Protein AF-A0A4Q6CJD9-F1 (afdb_monomer_lite)

Sequence (226 aa):
DPEFRFEIQIRTILQHAWAEIEHDLGYKAGDLASQKIRRRFSRLAGLLEIADQEFVSIREDLDSYVKSVRENAAAVELDAVSVVTILERDEVMAADRWIADLLKVQLSAEPFYPYYLVRMLHAAGLRGVRETLSSLEARTQQIHDSAKCYFEIIDELWGIRFEETTQLPRGYSLVLLSHVLILASEPLALNKVRRLAEMYRTIDQAHGSITPIDIANKFVDKMTIA

Radius of gyration: 26.19 Å; chains: 1; bounding box: 58×44×82 Å

Structure (mmCIF, N/CA/C/O backbone):
data_AF-A0A4Q6CJD9-F1
#
_entry.id   AF-A0A4Q6CJD9-F1
#
loop_
_atom_site.group_PDB
_atom_site.id
_atom_site.type_symbol
_atom_site.label_atom_id
_atom_site.label_alt_id
_atom_site.label_comp_id
_atom_site.label_asym_id
_atom_site.label_entity_id
_atom_site.label_seq_id
_atom_site.pdbx_PDB_ins_code
_atom_site.Cartn_x
_atom_site.Cartn_y
_atom_site.Cartn_z
_atom_site.occupancy
_atom_site.B_iso_or_equiv
_atom_site.auth_seq_id
_atom_site.auth_comp_id
_atom_site.auth_asym_id
_atom_site.auth_atom_id
_atom_site.pdbx_PDB_model_num
ATOM 1 N N . ASP A 1 1 ? -0.788 -21.580 -55.231 1.00 54.62 1 ASP A N 1
ATOM 2 C CA . ASP A 1 1 ? -0.720 -20.333 -54.455 1.00 54.62 1 ASP A CA 1
ATOM 3 C C . ASP A 1 1 ? 0.687 -19.782 -54.462 1.00 54.62 1 ASP A C 1
ATOM 5 O O . ASP A 1 1 ? 1.603 -20.580 -54.284 1.00 54.62 1 ASP A O 1
ATOM 9 N N . PRO A 1 2 ? 0.898 -18.475 -54.687 1.00 67.25 2 PRO A N 1
ATOM 10 C CA . PRO A 1 2 ? 2.180 -17.873 -54.365 1.00 67.25 2 PRO A CA 1
ATOM 11 C C . PRO A 1 2 ? 2.343 -17.892 -52.839 1.00 67.25 2 PRO A C 1
ATOM 13 O O . PRO A 1 2 ? 1.476 -17.417 -52.109 1.00 67.25 2 PRO A O 1
ATOM 16 N N . GLU A 1 3 ? 3.437 -18.478 -52.352 1.00 73.62 3 GLU A N 1
ATOM 17 C CA . GLU A 1 3 ? 3.803 -18.439 -50.936 1.00 73.62 3 GLU A CA 1
ATOM 18 C C . GLU A 1 3 ? 4.025 -16.983 -50.509 1.00 73.62 3 GLU A C 1
ATOM 20 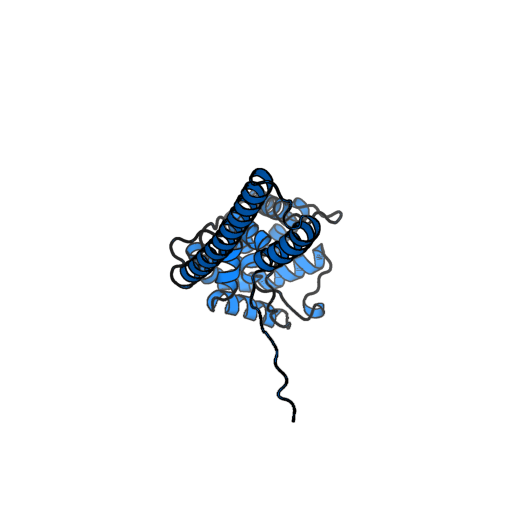O O . GLU A 1 3 ? 5.004 -16.343 -50.904 1.00 73.62 3 GLU A O 1
ATOM 25 N N . PHE A 1 4 ? 3.113 -16.444 -49.701 1.00 80.62 4 PHE A N 1
ATOM 26 C CA . PHE A 1 4 ? 3.304 -15.143 -49.075 1.00 80.62 4 PHE A CA 1
ATOM 27 C C . PHE A 1 4 ? 4.410 -15.248 -48.023 1.00 80.62 4 PHE A C 1
ATOM 29 O O . PHE A 1 4 ? 4.295 -15.999 -47.055 1.00 80.62 4 PHE A O 1
ATOM 36 N N . ARG A 1 5 ? 5.490 -14.484 -48.213 1.00 86.62 5 ARG A N 1
ATOM 37 C CA . ARG A 1 5 ? 6.581 -14.352 -47.241 1.00 86.62 5 ARG A CA 1
ATOM 38 C C . ARG A 1 5 ? 6.380 -13.086 -46.421 1.00 86.62 5 ARG A C 1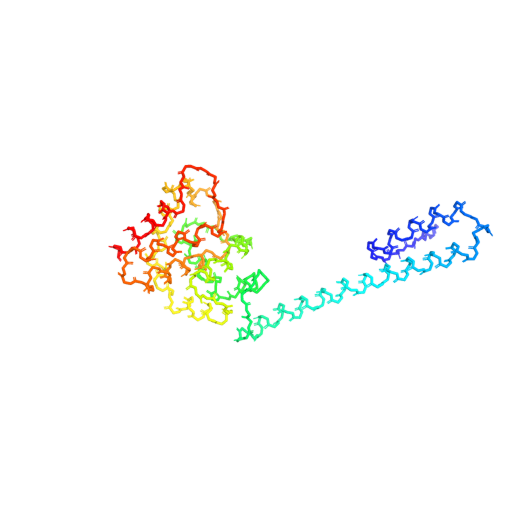
ATOM 40 O O . ARG A 1 5 ? 6.089 -12.034 -46.983 1.00 86.62 5 ARG A O 1
ATOM 47 N N . PHE A 1 6 ? 6.573 -13.191 -45.114 1.00 89.44 6 PHE A N 1
ATOM 48 C CA . PHE A 1 6 ? 6.550 -12.063 -44.186 1.00 89.44 6 PHE A CA 1
ATOM 49 C C . PHE A 1 6 ? 7.709 -12.174 -43.186 1.00 89.44 6 PHE A C 1
ATOM 51 O O . PHE A 1 6 ? 8.230 -13.265 -42.954 1.00 89.44 6 PHE A O 1
ATOM 58 N N . GLU A 1 7 ? 8.110 -11.041 -42.608 1.00 92.88 7 GLU A N 1
ATOM 59 C CA . GLU A 1 7 ? 9.126 -10.940 -41.554 1.00 92.88 7 GLU A CA 1
ATOM 60 C C . GLU A 1 7 ? 8.460 -10.473 -40.252 1.00 92.88 7 GLU A C 1
ATOM 62 O O . GLU A 1 7 ? 7.664 -9.535 -40.266 1.00 92.88 7 GLU A O 1
ATOM 67 N N . ILE A 1 8 ? 8.783 -11.122 -39.129 1.00 92.06 8 ILE A N 1
ATOM 68 C CA . ILE A 1 8 ? 8.385 -10.678 -37.787 1.00 92.06 8 ILE A CA 1
ATOM 69 C C . ILE A 1 8 ? 9.644 -10.230 -37.057 1.00 92.06 8 ILE A C 1
ATOM 71 O O . ILE A 1 8 ? 10.580 -11.009 -36.890 1.00 92.06 8 ILE A O 1
ATOM 75 N N . GLN A 1 9 ? 9.644 -8.986 -36.588 1.00 92.88 9 GLN A N 1
ATOM 76 C CA . GLN A 1 9 ? 10.718 -8.433 -35.772 1.00 92.88 9 GLN A CA 1
ATOM 77 C C . GLN A 1 9 ? 10.205 -8.181 -34.353 1.00 92.88 9 GLN A C 1
ATOM 79 O O . GLN A 1 9 ? 9.162 -7.557 -34.168 1.00 92.88 9 GLN A O 1
ATOM 84 N N . ILE A 1 10 ? 10.950 -8.651 -33.351 1.00 91.94 10 ILE A N 1
ATOM 85 C CA . ILE A 1 10 ? 10.690 -8.389 -31.930 1.00 91.94 10 ILE A CA 1
ATOM 86 C C . ILE A 1 10 ? 11.795 -7.455 -31.447 1.00 91.94 10 ILE A C 1
ATOM 88 O O . ILE A 1 10 ? 12.974 -7.788 -31.564 1.00 91.94 10 ILE A O 1
ATOM 92 N N . ARG A 1 11 ? 11.417 -6.271 -30.964 1.00 89.12 11 ARG A N 1
ATOM 93 C CA . ARG A 1 11 ? 12.339 -5.210 -30.541 1.00 89.12 11 ARG A CA 1
ATOM 94 C C . ARG A 1 11 ? 11.815 -4.534 -29.281 1.00 89.12 11 ARG A C 1
ATOM 96 O O . ARG A 1 11 ? 10.601 -4.444 -29.091 1.00 89.12 11 ARG A O 1
ATOM 103 N N . THR A 1 12 ? 12.718 -4.029 -28.447 1.00 92.19 12 THR A N 1
ATOM 104 C CA . THR A 1 12 ? 12.351 -3.087 -27.382 1.00 92.19 12 THR A CA 1
ATOM 105 C C . THR A 1 12 ? 11.883 -1.759 -27.989 1.00 92.19 12 THR A C 1
ATOM 107 O O . THR A 1 12 ? 12.130 -1.461 -29.163 1.00 92.19 12 THR A O 1
ATOM 110 N N . ILE A 1 13 ? 11.229 -0.922 -27.179 1.00 92.00 13 ILE A N 1
ATOM 111 C CA . ILE A 1 13 ? 10.841 0.433 -27.602 1.00 92.00 13 ILE A CA 1
ATOM 112 C C . ILE A 1 13 ? 12.085 1.256 -27.970 1.00 92.00 13 ILE A C 1
ATOM 114 O O . ILE A 1 13 ? 12.052 1.985 -28.960 1.00 92.00 13 ILE A O 1
ATOM 118 N N . LEU A 1 14 ? 13.195 1.116 -27.230 1.00 92.31 14 LEU A N 1
ATOM 119 C CA . LEU A 1 14 ? 14.428 1.854 -27.523 1.00 92.31 14 LEU A CA 1
ATOM 120 C C . LEU A 1 14 ? 15.117 1.348 -28.792 1.00 92.31 14 LEU A C 1
ATOM 122 O O . LEU A 1 14 ? 15.576 2.166 -29.585 1.00 92.31 14 LEU A O 1
ATOM 126 N N . GLN A 1 15 ? 15.136 0.036 -29.038 1.00 90.25 15 GLN A N 1
ATOM 127 C CA . GLN A 1 15 ? 15.640 -0.535 -30.291 1.00 90.25 15 GLN A CA 1
ATOM 128 C C . GLN A 1 15 ? 14.805 -0.090 -31.493 1.00 90.25 15 GLN A C 1
ATOM 130 O O . GLN A 1 15 ? 15.356 0.194 -32.556 1.00 90.25 15 GLN A O 1
ATOM 135 N N . HIS A 1 16 ? 13.480 -0.013 -31.340 1.00 91.50 16 HIS A N 1
ATOM 136 C CA . HIS A 1 16 ? 12.602 0.497 -32.388 1.00 91.50 16 HIS A CA 1
ATOM 137 C C . HIS A 1 16 ? 12.869 1.980 -32.665 1.00 91.50 16 HIS A C 1
ATOM 139 O O . HIS A 1 16 ? 13.137 2.334 -33.812 1.00 91.50 16 HIS A O 1
ATOM 145 N N . ALA A 1 17 ? 12.903 2.812 -31.620 1.00 89.75 17 ALA A N 1
ATOM 146 C CA . ALA A 1 17 ? 13.216 4.233 -31.740 1.00 89.75 17 ALA A CA 1
ATOM 147 C C . ALA A 1 17 ? 14.609 4.463 -32.349 1.00 89.75 17 ALA A C 1
ATOM 149 O O . ALA A 1 17 ? 14.776 5.319 -33.215 1.00 89.75 17 ALA A O 1
ATOM 150 N N . TRP A 1 18 ? 15.613 3.676 -31.946 1.00 89.88 18 TRP A N 1
ATOM 151 C CA . TRP A 1 18 ? 16.945 3.730 -32.542 1.00 89.88 18 TRP A CA 1
ATOM 152 C C . TRP A 1 18 ? 16.916 3.385 -34.027 1.00 89.88 18 TRP A C 1
ATOM 154 O O . TRP A 1 18 ? 17.490 4.124 -34.820 1.00 89.88 18 TRP A O 1
ATOM 164 N N . ALA A 1 19 ? 16.242 2.298 -34.411 1.00 87.75 19 ALA A N 1
ATOM 165 C CA . ALA A 1 19 ? 16.165 1.873 -35.803 1.00 87.75 19 ALA A CA 1
ATOM 166 C C . ALA A 1 19 ? 15.488 2.926 -36.691 1.00 87.75 19 ALA A C 1
ATOM 168 O O . ALA A 1 19 ? 15.936 3.140 -37.814 1.00 87.75 19 ALA A O 1
ATOM 169 N N . GLU A 1 20 ? 14.458 3.616 -36.194 1.00 87.56 20 GLU A N 1
ATOM 170 C CA . GLU A 1 20 ? 13.832 4.736 -36.907 1.00 87.56 20 GLU A CA 1
ATOM 171 C C . GLU A 1 20 ? 14.784 5.932 -37.043 1.00 87.56 20 GLU A C 1
ATOM 173 O O . GLU A 1 20 ? 14.966 6.457 -38.140 1.00 87.56 20 GLU A O 1
ATOM 178 N N . ILE A 1 21 ? 15.460 6.327 -35.958 1.00 84.75 21 ILE A N 1
ATOM 179 C CA . ILE A 1 21 ? 16.422 7.443 -35.958 1.00 84.75 21 ILE A CA 1
ATOM 180 C C . ILE A 1 21 ? 17.616 7.149 -36.875 1.00 84.75 21 ILE A C 1
ATOM 182 O O . ILE A 1 21 ? 18.049 8.015 -37.641 1.00 84.75 21 ILE A O 1
ATOM 186 N N . GLU A 1 22 ? 18.175 5.942 -36.786 1.00 82.44 22 GLU A N 1
ATOM 187 C CA . GLU A 1 22 ? 19.278 5.485 -37.626 1.00 82.44 22 GLU A CA 1
ATOM 188 C C . GLU A 1 22 ? 18.849 5.420 -39.085 1.00 82.44 22 GLU A C 1
ATOM 190 O O . GLU A 1 22 ? 19.593 5.885 -39.945 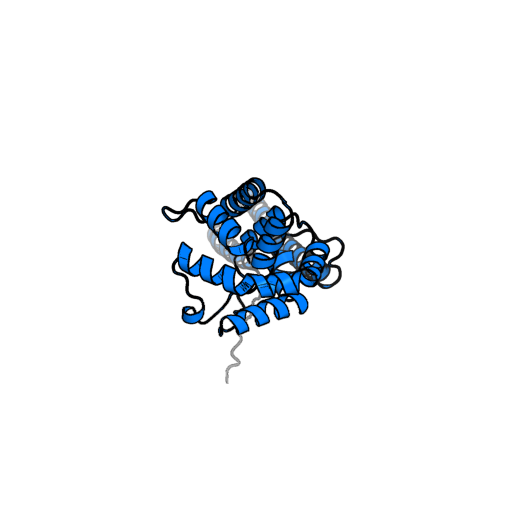1.00 82.44 22 GLU A O 1
ATOM 195 N N . HIS A 1 23 ? 17.658 4.898 -39.372 1.00 82.50 23 HIS A N 1
ATOM 196 C CA . HIS A 1 23 ? 17.137 4.868 -40.728 1.00 82.50 23 HIS A CA 1
ATOM 197 C C . HIS A 1 23 ? 16.981 6.289 -41.279 1.00 82.50 23 HIS A C 1
ATOM 199 O O . HIS A 1 23 ? 17.541 6.600 -42.324 1.00 82.50 23 HIS A O 1
ATOM 205 N N . ASP A 1 24 ? 16.325 7.197 -40.562 1.00 78.88 24 ASP A N 1
ATOM 206 C CA . ASP A 1 24 ? 16.061 8.553 -41.050 1.00 78.88 24 ASP A CA 1
ATOM 207 C C . ASP A 1 24 ? 17.325 9.398 -41.225 1.00 78.88 24 ASP A C 1
ATOM 209 O O . ASP A 1 24 ? 17.450 10.158 -42.193 1.00 78.88 24 ASP A O 1
ATOM 213 N N . LEU A 1 25 ? 18.275 9.291 -40.295 1.00 74.25 25 LEU A N 1
ATOM 214 C CA . LEU A 1 25 ? 19.521 10.050 -40.356 1.00 74.25 25 LEU A CA 1
ATOM 215 C C . LEU A 1 25 ? 20.571 9.371 -41.237 1.00 74.25 25 LEU A C 1
ATOM 217 O O . LEU A 1 25 ? 21.305 10.060 -41.942 1.00 74.25 25 LEU A O 1
ATOM 221 N N . GLY A 1 26 ? 20.642 8.042 -41.217 1.00 64.62 26 GLY A N 1
ATOM 222 C CA . GLY A 1 26 ? 21.542 7.232 -42.036 1.00 64.62 26 GLY A CA 1
ATOM 223 C C . GLY A 1 26 ? 21.160 7.263 -43.513 1.00 64.62 26 GLY A C 1
ATOM 224 O O . GLY A 1 26 ? 22.030 7.460 -44.360 1.00 64.62 26 GLY A O 1
ATOM 225 N N . TYR A 1 27 ? 19.862 7.198 -43.826 1.00 57.31 27 TYR A N 1
ATOM 226 C CA . TYR A 1 27 ? 19.341 7.347 -45.188 1.00 57.31 27 TYR A CA 1
ATOM 227 C C . TYR A 1 27 ? 19.631 8.741 -45.758 1.00 57.31 27 TYR A C 1
ATOM 229 O O . TYR A 1 27 ? 20.055 8.870 -46.906 1.00 57.31 27 TYR A O 1
ATOM 237 N N . LYS A 1 28 ? 19.485 9.798 -44.945 1.00 60.19 28 LYS A N 1
ATOM 238 C CA . LYS A 1 28 ? 19.817 11.177 -45.354 1.00 60.19 28 LYS A CA 1
ATOM 239 C C . LYS A 1 28 ? 21.321 11.449 -45.428 1.00 60.19 28 LYS A C 1
ATOM 241 O O . LYS A 1 28 ? 21.726 12.384 -46.115 1.00 60.19 28 LYS A O 1
ATOM 246 N N . ALA A 1 29 ? 22.148 10.672 -44.730 1.00 56.91 29 ALA A N 1
ATOM 247 C CA . ALA A 1 29 ? 23.592 10.879 -44.694 1.00 56.91 29 ALA A CA 1
ATOM 248 C C . ALA A 1 29 ? 24.357 10.162 -45.820 1.00 56.91 29 ALA A C 1
ATOM 250 O O . ALA A 1 29 ? 25.475 10.587 -46.121 1.00 56.91 29 ALA A O 1
ATOM 251 N N . GLY A 1 30 ? 23.787 9.122 -46.445 1.00 59.97 30 GLY A N 1
ATOM 252 C CA . GLY A 1 30 ? 24.434 8.344 -47.512 1.00 59.97 30 GLY A CA 1
ATOM 253 C C . GLY A 1 30 ? 25.868 7.891 -47.177 1.00 59.97 30 GLY A C 1
ATOM 254 O O . GLY A 1 30 ? 26.331 7.977 -46.038 1.00 59.97 30 GLY A O 1
ATOM 255 N N . ASP A 1 31 ? 26.635 7.478 -48.189 1.00 56.31 31 ASP A N 1
ATOM 256 C CA . ASP A 1 31 ? 28.068 7.130 -48.065 1.00 56.31 31 ASP A CA 1
ATOM 257 C C . ASP A 1 31 ? 28.977 8.304 -47.604 1.00 56.31 31 ASP A C 1
ATOM 259 O O . ASP A 1 31 ? 30.198 8.173 -47.523 1.00 56.31 31 ASP A O 1
ATOM 263 N N . LEU A 1 32 ? 28.397 9.461 -47.256 1.00 53.97 32 LEU A N 1
ATOM 264 C CA . LEU A 1 32 ? 29.071 10.729 -46.963 1.00 53.97 32 LEU A CA 1
ATOM 265 C C . LEU A 1 32 ? 29.192 11.045 -45.458 1.00 53.97 32 LEU A C 1
ATOM 267 O O . LEU A 1 32 ? 29.787 12.061 -45.084 1.00 53.97 32 LEU A O 1
ATOM 271 N N . ALA A 1 33 ? 28.677 10.197 -44.558 1.00 64.94 33 ALA A N 1
ATOM 272 C CA . ALA A 1 33 ? 28.842 10.409 -43.118 1.00 64.94 33 ALA A CA 1
ATOM 273 C C . ALA A 1 33 ? 30.319 10.269 -42.698 1.00 64.94 33 ALA A C 1
ATOM 275 O O . ALA A 1 33 ? 30.859 9.161 -42.644 1.00 64.94 33 ALA A O 1
ATOM 276 N N . SER A 1 34 ? 30.965 11.389 -42.342 1.00 77.94 34 SER A N 1
ATOM 277 C CA . SER A 1 34 ? 32.344 11.392 -41.826 1.00 77.94 34 SER A CA 1
ATOM 278 C C . SER A 1 34 ? 32.529 10.392 -40.673 1.00 77.94 34 SER A C 1
ATOM 280 O O . SER A 1 34 ? 31.616 10.168 -39.872 1.00 77.94 34 SER A O 1
ATOM 282 N N . GLN A 1 35 ? 33.737 9.842 -40.514 1.00 81.56 35 GLN A N 1
ATOM 283 C CA . GLN A 1 35 ? 34.075 8.914 -39.420 1.00 81.56 35 GLN A CA 1
ATOM 284 C C . GLN A 1 35 ? 33.677 9.460 -38.033 1.00 81.56 35 GLN A C 1
ATOM 286 O O . GLN A 1 35 ? 33.271 8.712 -37.142 1.00 81.56 35 GLN A O 1
ATOM 291 N N . LYS A 1 36 ? 33.730 10.787 -37.860 1.00 82.94 36 LYS A N 1
ATOM 292 C CA . LYS A 1 36 ? 33.303 11.484 -36.642 1.00 82.94 36 LYS A CA 1
ATOM 293 C C . LYS A 1 36 ? 31.801 11.339 -36.371 1.00 82.94 36 LYS A C 1
ATOM 295 O O . LYS A 1 36 ? 31.419 11.216 -35.210 1.00 82.94 36 LYS A O 1
ATOM 300 N N . ILE A 1 37 ? 30.967 11.355 -37.410 1.00 81.00 37 ILE A N 1
ATOM 301 C CA . ILE A 1 37 ? 29.515 11.159 -37.308 1.00 81.00 37 ILE A CA 1
ATOM 302 C C . ILE A 1 37 ? 29.223 9.697 -36.980 1.00 81.00 37 ILE A C 1
ATOM 304 O O . ILE A 1 37 ? 28.570 9.446 -35.973 1.00 81.00 37 ILE A O 1
ATOM 308 N N . ARG A 1 38 ? 29.800 8.739 -37.719 1.00 80.44 38 ARG A N 1
ATOM 309 C CA . ARG A 1 38 ? 29.630 7.298 -37.436 1.00 80.44 38 ARG A CA 1
ATOM 310 C C . ARG A 1 38 ? 29.992 6.955 -35.990 1.00 80.44 38 ARG A C 1
ATOM 312 O O . ARG A 1 38 ? 29.210 6.326 -35.291 1.00 80.44 38 ARG A O 1
ATOM 319 N N . ARG A 1 39 ? 31.114 7.486 -35.488 1.00 85.44 39 ARG A N 1
ATOM 320 C CA . ARG A 1 39 ? 31.510 7.319 -34.080 1.00 85.44 39 ARG A CA 1
ATOM 321 C C . ARG A 1 39 ? 30.470 7.867 -33.095 1.00 85.44 39 ARG A C 1
ATOM 323 O O . ARG A 1 39 ? 30.316 7.308 -32.014 1.00 85.44 39 ARG A O 1
ATOM 330 N N . ARG A 1 40 ? 29.779 8.967 -33.414 1.00 86.50 40 ARG A N 1
ATOM 331 C CA . ARG A 1 40 ? 28.701 9.504 -32.565 1.00 86.50 40 ARG A CA 1
ATOM 332 C C . ARG A 1 40 ? 27.461 8.611 -32.599 1.00 86.50 40 ARG A C 1
ATOM 334 O O . ARG A 1 40 ? 26.917 8.365 -31.531 1.00 86.50 40 ARG A O 1
ATOM 341 N N . PHE A 1 41 ? 27.085 8.083 -33.765 1.00 85.19 41 PHE A N 1
ATOM 342 C CA . PHE A 1 41 ? 26.003 7.099 -33.884 1.00 85.19 41 PHE A CA 1
ATOM 343 C C . PHE A 1 41 ? 26.291 5.852 -33.053 1.00 85.19 41 PHE A C 1
ATOM 345 O O . PHE A 1 41 ? 25.489 5.502 -32.199 1.00 85.19 41 PHE A O 1
ATOM 352 N N . SER A 1 42 ? 27.481 5.262 -33.190 1.00 86.12 42 SER A N 1
ATOM 353 C CA . SER A 1 42 ? 27.864 4.090 -32.392 1.00 86.12 42 SER A CA 1
ATOM 354 C C . SER A 1 42 ? 27.826 4.362 -30.883 1.00 86.12 42 SER A C 1
ATOM 356 O O . SER A 1 42 ? 27.460 3.486 -30.110 1.00 86.12 42 SER A O 1
ATOM 358 N N . ARG A 1 43 ? 28.171 5.582 -30.443 1.00 92.06 43 ARG A N 1
ATOM 359 C CA . ARG A 1 43 ? 28.052 5.968 -29.027 1.00 92.06 43 ARG A CA 1
ATOM 360 C C . ARG A 1 43 ? 26.601 6.074 -28.5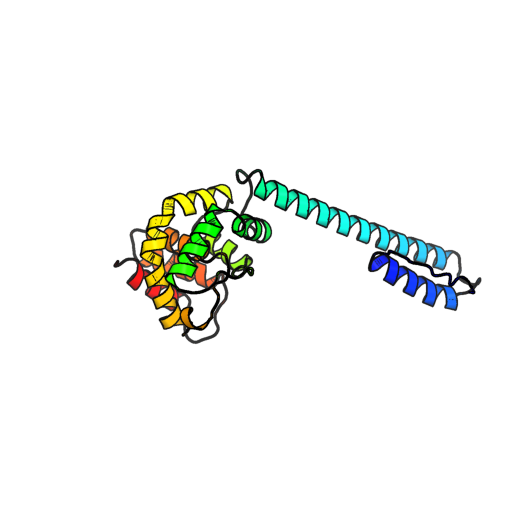63 1.00 92.06 43 ARG A C 1
ATOM 362 O O . ARG A 1 43 ? 26.327 5.696 -27.434 1.00 92.06 43 ARG A O 1
ATOM 369 N N . LEU A 1 44 ? 25.706 6.614 -29.391 1.00 90.50 44 LEU A N 1
ATOM 370 C CA . LEU A 1 44 ? 24.281 6.706 -29.063 1.00 90.50 44 LEU A CA 1
ATOM 371 C C . LEU A 1 44 ? 23.634 5.319 -29.020 1.00 90.50 44 LEU A C 1
ATOM 373 O O . LEU A 1 44 ? 22.957 5.025 -28.044 1.00 90.50 44 LEU A O 1
ATOM 377 N N . ALA A 1 45 ? 23.928 4.457 -29.997 1.00 89.38 45 ALA A N 1
ATOM 378 C CA . ALA A 1 45 ? 23.510 3.057 -29.978 1.00 89.38 45 ALA A CA 1
ATOM 379 C C . ALA A 1 45 ? 23.965 2.362 -28.686 1.00 89.38 45 ALA A C 1
ATOM 381 O O . ALA A 1 45 ? 23.160 1.744 -28.001 1.00 89.38 45 ALA A O 1
ATOM 382 N N . GLY A 1 46 ? 25.235 2.544 -28.299 1.00 92.81 46 GLY A N 1
ATOM 383 C CA . GLY A 1 46 ? 25.759 1.995 -27.047 1.00 92.81 46 GLY A CA 1
ATOM 384 C C . GLY A 1 46 ? 25.068 2.535 -25.790 1.00 92.81 46 GLY A C 1
ATOM 385 O O . GLY A 1 46 ? 24.864 1.782 -24.848 1.00 92.81 46 GLY A O 1
ATOM 386 N N . LEU A 1 47 ? 24.676 3.814 -25.759 1.00 95.00 47 LEU A N 1
ATOM 387 C CA . LEU A 1 47 ? 23.916 4.375 -24.633 1.00 95.00 47 LEU A CA 1
ATOM 388 C C . LEU A 1 47 ? 22.502 3.792 -24.540 1.00 95.00 47 LEU A C 1
ATOM 390 O O . LEU A 1 47 ? 22.036 3.538 -23.435 1.00 95.00 47 LEU A O 1
ATOM 394 N N . LEU A 1 48 ? 21.829 3.595 -25.676 1.00 93.12 48 LEU A N 1
ATOM 395 C CA . LEU A 1 48 ? 20.491 3.001 -25.708 1.00 93.12 48 LEU A CA 1
ATOM 396 C C . LEU A 1 48 ? 20.519 1.525 -25.315 1.00 93.12 48 LEU A C 1
ATOM 398 O O . LEU A 1 48 ? 19.652 1.095 -24.566 1.00 93.12 48 LEU A O 1
ATOM 402 N N . GLU A 1 49 ? 21.542 0.789 -25.746 1.00 92.81 49 GLU A N 1
ATOM 403 C CA . GLU A 1 49 ? 21.761 -0.598 -25.329 1.00 92.81 49 GLU A CA 1
ATOM 404 C C . GLU A 1 49 ? 21.956 -0.701 -23.809 1.00 92.81 49 GLU A C 1
ATOM 406 O O . GLU A 1 49 ? 21.310 -1.518 -23.160 1.00 92.81 49 GLU A O 1
ATOM 411 N N . ILE A 1 50 ? 22.789 0.169 -23.220 1.00 96.44 50 ILE A N 1
ATOM 412 C CA . ILE A 1 50 ? 22.958 0.228 -21.759 1.00 96.44 50 ILE A CA 1
ATOM 413 C C . ILE A 1 50 ? 21.623 0.561 -21.084 1.00 96.44 50 ILE A C 1
ATOM 415 O O . ILE A 1 50 ? 21.256 -0.087 -20.113 1.00 96.44 50 ILE A O 1
ATOM 419 N N . ALA A 1 51 ? 20.872 1.539 -21.598 1.00 95.62 51 ALA A N 1
ATOM 420 C CA . ALA A 1 51 ? 19.580 1.905 -21.023 1.00 95.62 51 ALA A CA 1
ATOM 421 C C . ALA A 1 51 ? 18.571 0.742 -21.056 1.00 95.62 51 ALA A C 1
ATOM 423 O O . ALA A 1 51 ? 17.893 0.508 -20.058 1.00 95.62 51 ALA A O 1
ATOM 424 N N . ASP A 1 52 ? 18.488 -0.003 -22.162 1.00 94.31 52 ASP A N 1
ATOM 425 C CA . ASP A 1 52 ? 17.637 -1.195 -22.260 1.00 94.31 52 ASP A CA 1
ATOM 426 C C . ASP A 1 52 ? 18.051 -2.271 -21.244 1.00 94.31 52 ASP A C 1
ATOM 428 O O . ASP A 1 52 ? 17.188 -2.825 -20.559 1.00 94.31 52 ASP A O 1
ATOM 432 N N . GLN A 1 53 ? 19.354 -2.537 -21.099 1.00 94.75 53 GLN A N 1
ATOM 433 C CA . GLN A 1 53 ? 19.874 -3.494 -20.114 1.00 94.75 53 GLN A CA 1
ATOM 434 C C . GLN A 1 53 ? 19.537 -3.076 -18.677 1.00 94.75 53 GLN A C 1
ATOM 436 O O . GLN A 1 53 ? 19.073 -3.902 -17.892 1.00 94.75 53 GLN A O 1
ATOM 441 N N . GLU A 1 54 ? 19.684 -1.792 -18.344 1.00 97.00 54 GLU A N 1
ATOM 442 C CA . GLU A 1 54 ? 19.323 -1.260 -17.025 1.00 97.00 54 GLU A CA 1
ATOM 443 C C . GLU A 1 54 ? 17.816 -1.380 -16.751 1.00 97.00 54 GLU A C 1
ATOM 445 O O . GLU A 1 54 ? 17.419 -1.760 -15.652 1.00 97.00 54 GLU A O 1
ATOM 450 N N . PHE A 1 55 ? 16.947 -1.139 -17.741 1.00 94.06 55 PHE A N 1
ATOM 451 C CA . PHE A 1 55 ? 15.505 -1.350 -17.563 1.00 94.06 55 PHE A CA 1
ATOM 452 C C . PHE A 1 55 ? 15.141 -2.816 -17.308 1.00 94.06 55 PHE A C 1
ATOM 454 O O . PHE A 1 55 ? 14.211 -3.086 -16.541 1.00 94.06 55 PHE A O 1
ATOM 461 N N . VAL A 1 56 ? 15.846 -3.757 -17.943 1.00 92.88 56 VAL A N 1
ATOM 462 C CA . VAL A 1 56 ? 15.684 -5.190 -17.662 1.00 92.88 56 VAL A CA 1
ATOM 463 C C . VAL A 1 56 ? 16.150 -5.505 -16.242 1.00 92.88 56 VAL A C 1
ATOM 465 O O . VAL A 1 56 ? 15.368 -6.079 -15.489 1.00 92.88 56 VAL A O 1
ATOM 468 N N . SER A 1 57 ? 17.342 -5.052 -15.840 1.00 95.25 57 SER A N 1
ATOM 469 C CA . SER A 1 57 ? 17.867 -5.274 -14.484 1.00 95.25 57 SER A CA 1
ATOM 470 C C . SER A 1 57 ? 16.930 -4.718 -13.412 1.00 95.25 57 SER A C 1
ATOM 472 O O . SER A 1 57 ? 16.586 -5.426 -12.476 1.00 95.25 57 SER A O 1
ATOM 474 N N . ILE A 1 58 ? 16.430 -3.487 -13.575 1.00 94.81 58 ILE A N 1
ATOM 475 C CA . ILE A 1 58 ? 15.475 -2.875 -12.636 1.00 94.81 58 ILE A CA 1
ATOM 476 C C . ILE A 1 58 ? 14.203 -3.723 -12.509 1.00 94.81 58 ILE A C 1
ATOM 478 O O . ILE A 1 58 ? 13.647 -3.852 -11.417 1.00 94.81 58 ILE A O 1
ATOM 482 N N . ARG A 1 59 ? 13.715 -4.297 -13.616 1.00 92.56 59 ARG A N 1
ATOM 483 C CA . ARG A 1 59 ? 12.546 -5.182 -13.590 1.00 92.56 59 ARG A CA 1
ATOM 484 C C . ARG A 1 59 ? 12.848 -6.479 -12.843 1.00 92.56 59 ARG A C 1
ATOM 486 O O . ARG A 1 59 ? 12.047 -6.880 -12.008 1.00 92.56 59 ARG A O 1
ATOM 493 N N . GLU A 1 60 ? 13.984 -7.107 -13.124 1.00 94.38 60 GLU A N 1
ATOM 494 C CA . GLU A 1 60 ? 14.418 -8.337 -12.452 1.00 94.38 60 GLU A CA 1
ATOM 495 C C . GLU A 1 60 ? 14.636 -8.119 -10.947 1.00 94.38 60 GLU A C 1
ATOM 497 O O . GLU A 1 60 ? 14.239 -8.959 -10.133 1.00 94.38 60 GLU A O 1
ATOM 502 N N . ASP A 1 61 ? 15.194 -6.970 -10.567 1.00 93.38 61 ASP A N 1
ATOM 503 C CA . ASP A 1 61 ? 15.363 -6.552 -9.176 1.00 93.38 61 ASP A CA 1
ATOM 504 C C . ASP A 1 61 ? 14.007 -6.341 -8.492 1.00 93.38 61 ASP A C 1
ATOM 506 O O . ASP A 1 61 ? 13.804 -6.800 -7.366 1.00 93.38 61 ASP A O 1
ATOM 510 N N . LEU A 1 62 ? 13.048 -5.705 -9.175 1.00 91.00 62 LEU A N 1
ATOM 511 C CA . LEU A 1 62 ? 11.692 -5.513 -8.658 1.00 91.00 62 LEU A CA 1
ATOM 512 C C . LEU A 1 62 ? 10.955 -6.848 -8.477 1.00 91.00 62 LEU A C 1
ATOM 514 O O . LEU A 1 62 ? 10.337 -7.068 -7.435 1.00 91.00 62 LEU A O 1
ATOM 518 N N . ASP A 1 63 ? 11.050 -7.756 -9.448 1.00 90.94 63 ASP A N 1
ATOM 519 C CA . ASP A 1 63 ? 10.451 -9.093 -9.368 1.00 90.94 63 ASP A CA 1
ATOM 520 C C . ASP A 1 63 ? 11.078 -9.911 -8.228 1.00 90.94 63 ASP A C 1
ATOM 522 O O . ASP A 1 63 ? 10.376 -10.567 -7.448 1.00 90.94 63 ASP A O 1
ATOM 526 N N . SER A 1 64 ? 12.403 -9.824 -8.079 1.00 90.38 64 SER A N 1
ATOM 527 C CA . SER A 1 64 ? 13.142 -10.439 -6.974 1.00 90.38 64 SER A CA 1
ATOM 528 C C . SER A 1 64 ? 12.723 -9.856 -5.626 1.00 90.38 64 SER A C 1
ATOM 530 O O . SER A 1 64 ? 12.537 -10.602 -4.660 1.00 90.38 64 SER A O 1
ATOM 532 N N . TYR A 1 65 ? 12.506 -8.541 -5.562 1.00 89.88 65 TYR A N 1
ATOM 533 C CA . TYR A 1 65 ? 12.017 -7.873 -4.366 1.00 89.88 65 TYR A CA 1
ATOM 534 C C . TYR A 1 65 ? 10.609 -8.347 -3.996 1.00 89.88 65 TYR A C 1
ATOM 536 O O . TYR A 1 65 ? 10.417 -8.828 -2.879 1.00 89.88 65 TYR A O 1
ATOM 544 N N . VAL A 1 66 ? 9.650 -8.331 -4.929 1.00 90.56 66 VAL A N 1
ATOM 545 C CA . VAL A 1 66 ? 8.281 -8.843 -4.711 1.00 90.56 66 VAL A CA 1
ATOM 546 C C . VAL A 1 66 ? 8.306 -10.289 -4.219 1.00 90.56 66 VAL A C 1
ATOM 548 O O . VAL A 1 66 ? 7.614 -10.639 -3.259 1.00 90.56 66 VAL A O 1
ATOM 551 N N . LYS A 1 67 ? 9.142 -11.138 -4.826 1.00 88.81 67 LYS A N 1
ATOM 552 C CA . LYS A 1 67 ? 9.324 -12.522 -4.382 1.00 88.81 67 LYS A CA 1
ATOM 553 C C . LYS A 1 67 ? 9.845 -12.591 -2.945 1.00 88.81 67 LYS A C 1
ATOM 555 O O . LYS A 1 67 ? 9.295 -13.340 -2.139 1.00 88.81 67 LYS A O 1
ATOM 560 N N . SER A 1 68 ? 10.837 -11.770 -2.598 1.00 87.44 68 SER A N 1
ATOM 561 C CA . SER A 1 68 ? 11.371 -11.701 -1.234 1.00 87.44 68 SER A CA 1
ATOM 562 C C . SER A 1 68 ? 10.315 -11.274 -0.209 1.00 87.44 68 SER A C 1
ATOM 564 O O . SER A 1 68 ? 10.269 -11.842 0.880 1.00 87.44 68 SER A O 1
ATOM 566 N N . VAL A 1 69 ? 9.409 -10.355 -0.570 1.00 88.69 69 VAL A N 1
ATOM 567 C CA . VAL A 1 69 ? 8.289 -9.940 0.289 1.00 88.69 69 VAL A CA 1
ATOM 568 C C . VAL A 1 69 ? 7.310 -11.091 0.513 1.00 88.69 69 VAL A C 1
ATOM 570 O O . VAL A 1 69 ? 6.874 -11.315 1.643 1.00 88.69 69 VAL A O 1
ATOM 573 N N . ARG A 1 70 ? 6.988 -11.852 -0.542 1.00 86.69 70 ARG A N 1
ATOM 574 C CA . ARG A 1 70 ? 6.077 -13.007 -0.461 1.00 86.69 70 ARG A CA 1
ATOM 575 C C . ARG A 1 70 ? 6.645 -14.149 0.381 1.00 86.69 70 ARG A C 1
ATOM 577 O O . ARG A 1 70 ? 5.899 -14.770 1.137 1.00 86.69 70 ARG A O 1
ATOM 584 N N . GLU A 1 71 ? 7.938 -14.430 0.239 1.00 86.00 71 GLU A N 1
ATOM 585 C CA . GLU A 1 71 ? 8.605 -15.575 0.871 1.00 86.00 71 GLU A CA 1
ATOM 586 C C . GLU A 1 71 ? 9.141 -15.259 2.275 1.00 86.00 71 GLU A C 1
ATOM 588 O O . GLU A 1 71 ? 9.148 -16.133 3.143 1.00 86.00 71 GLU A O 1
ATOM 593 N N . ASN A 1 72 ? 9.583 -14.022 2.525 1.00 81.94 72 ASN A N 1
ATOM 594 C CA . ASN A 1 72 ? 10.274 -13.645 3.753 1.00 81.94 72 ASN A CA 1
ATOM 595 C C . ASN A 1 72 ? 9.879 -12.249 4.265 1.00 81.94 72 ASN A C 1
ATOM 597 O O . ASN A 1 72 ? 10.670 -11.308 4.279 1.00 81.94 72 ASN A O 1
ATOM 601 N N . ALA A 1 73 ? 8.672 -12.155 4.824 1.00 75.31 73 ALA A N 1
ATOM 602 C CA . ALA A 1 73 ? 8.135 -10.967 5.500 1.00 75.31 73 ALA A CA 1
ATOM 603 C C . ALA A 1 73 ? 9.011 -10.398 6.646 1.00 75.31 73 ALA A C 1
ATOM 605 O O . ALA A 1 73 ? 8.742 -9.309 7.152 1.00 75.31 73 ALA A O 1
ATOM 606 N N . ALA A 1 74 ? 10.025 -11.139 7.105 1.00 74.12 74 ALA A N 1
ATOM 607 C CA . ALA A 1 74 ? 10.770 -10.881 8.332 1.00 74.12 74 ALA A CA 1
ATOM 608 C C . ALA A 1 74 ? 11.525 -9.560 8.396 1.00 74.12 74 ALA A C 1
ATOM 610 O O . ALA A 1 74 ? 11.606 -8.960 9.466 1.00 74.12 74 ALA A O 1
ATOM 611 N N . ALA A 1 75 ? 12.139 -9.191 7.278 1.00 79.69 75 ALA A N 1
ATOM 612 C CA . ALA A 1 75 ? 13.147 -8.141 7.194 1.00 79.69 75 ALA A CA 1
ATOM 613 C C . ALA A 1 75 ? 12.803 -7.103 6.117 1.00 79.69 75 ALA A C 1
ATOM 615 O O . ALA A 1 75 ? 13.667 -6.342 5.698 1.00 79.69 75 ALA A O 1
ATOM 616 N N . VAL A 1 76 ? 11.554 -7.103 5.649 1.00 91.38 76 VAL A N 1
ATOM 617 C CA . VAL A 1 76 ? 11.084 -6.226 4.577 1.00 91.38 76 VAL A CA 1
ATOM 618 C C . VAL A 1 76 ? 10.439 -4.988 5.189 1.00 91.38 76 VAL A C 1
ATOM 620 O O . VAL A 1 76 ? 9.514 -5.100 6.001 1.00 91.38 76 VAL A O 1
ATOM 623 N N . GLU A 1 77 ? 10.937 -3.817 4.800 1.00 93.62 77 GLU A N 1
ATOM 624 C CA . GLU A 1 77 ? 10.350 -2.523 5.150 1.00 93.62 77 GLU A CA 1
ATOM 625 C C . GLU A 1 77 ? 9.051 -2.267 4.371 1.00 93.62 77 GLU A C 1
ATOM 627 O O . GLU A 1 77 ? 8.796 -2.836 3.306 1.00 93.62 77 GLU A O 1
ATOM 632 N N . LEU A 1 78 ? 8.192 -1.409 4.916 1.00 94.62 78 LEU A N 1
ATOM 633 C CA . LEU A 1 78 ? 6.976 -0.978 4.239 1.00 94.62 78 LEU A CA 1
ATOM 634 C C . LEU A 1 78 ? 7.289 0.100 3.202 1.00 94.62 78 LEU A C 1
ATOM 636 O O . LEU A 1 78 ? 7.719 1.208 3.519 1.00 94.62 78 LEU A O 1
ATOM 640 N N . ASP A 1 79 ? 6.965 -0.213 1.959 1.00 95.06 79 ASP A N 1
ATOM 641 C CA . ASP A 1 79 ? 6.913 0.712 0.842 1.00 95.06 79 ASP A CA 1
ATOM 642 C C . ASP A 1 79 ? 5.694 0.376 -0.030 1.00 95.06 79 ASP A C 1
ATOM 644 O O . ASP A 1 79 ? 4.887 -0.496 0.298 1.00 95.06 79 ASP A O 1
ATOM 648 N N . ALA A 1 80 ? 5.510 1.101 -1.133 1.00 93.25 80 ALA A N 1
ATOM 649 C CA . ALA A 1 80 ? 4.348 0.898 -1.991 1.00 93.25 80 ALA A CA 1
ATOM 650 C C . ALA A 1 80 ? 4.302 -0.514 -2.606 1.00 93.25 80 ALA A C 1
ATOM 652 O O . ALA A 1 80 ? 3.218 -1.076 -2.749 1.00 93.25 80 ALA A O 1
ATOM 653 N N . VAL A 1 81 ? 5.455 -1.096 -2.947 1.00 93.94 81 VAL A N 1
ATOM 654 C CA . VAL A 1 81 ? 5.553 -2.429 -3.553 1.00 93.94 81 VAL A CA 1
ATOM 655 C C . VAL A 1 81 ? 5.284 -3.498 -2.502 1.00 93.94 81 VAL A C 1
ATOM 657 O O . VAL A 1 81 ? 4.467 -4.393 -2.737 1.00 93.94 81 VAL A O 1
ATOM 660 N N . SER A 1 82 ? 5.913 -3.403 -1.329 1.00 95.44 82 SER A N 1
ATOM 661 C CA . SER A 1 82 ? 5.706 -4.376 -0.258 1.00 95.44 82 SER A CA 1
ATOM 662 C C . SER A 1 82 ? 4.280 -4.313 0.292 1.00 95.44 82 SER A C 1
ATOM 664 O O . SER A 1 82 ? 3.678 -5.366 0.496 1.00 95.44 82 SER A O 1
ATOM 666 N N . VAL A 1 83 ? 3.679 -3.119 0.407 1.00 96.50 83 VAL A N 1
ATOM 667 C CA . VAL A 1 83 ? 2.258 -2.964 0.763 1.00 96.50 83 VAL A CA 1
ATOM 668 C C . VAL A 1 83 ? 1.349 -3.626 -0.267 1.00 96.50 83 VAL A C 1
ATOM 670 O O . VAL A 1 83 ? 0.528 -4.454 0.112 1.00 96.50 83 VAL A O 1
ATOM 673 N N . VAL A 1 84 ? 1.501 -3.329 -1.563 1.00 95.94 84 VAL A N 1
ATOM 674 C CA . VAL A 1 84 ? 0.685 -3.974 -2.611 1.00 95.94 84 VAL A CA 1
ATOM 675 C C . VAL A 1 84 ? 0.836 -5.492 -2.569 1.00 95.94 84 VAL A C 1
ATOM 677 O O . VAL A 1 84 ? -0.153 -6.212 -2.690 1.00 95.94 84 VAL A O 1
ATOM 680 N N . THR A 1 85 ? 2.052 -5.976 -2.326 1.00 95.38 85 THR A N 1
ATOM 681 C CA . THR A 1 85 ? 2.331 -7.410 -2.229 1.00 95.38 85 THR A CA 1
ATOM 682 C C . THR A 1 85 ? 1.616 -8.054 -1.038 1.00 95.38 85 THR A C 1
ATOM 684 O O . THR A 1 85 ? 1.074 -9.150 -1.171 1.00 95.38 85 THR A O 1
ATOM 687 N N . ILE A 1 86 ? 1.556 -7.393 0.125 1.00 96.00 86 ILE A N 1
ATOM 688 C CA . ILE A 1 86 ? 0.879 -7.963 1.302 1.00 96.00 86 ILE A CA 1
ATOM 689 C C . ILE A 1 86 ? -0.649 -7.908 1.196 1.00 96.00 86 ILE A C 1
ATOM 691 O O . ILE A 1 86 ? -1.313 -8.705 1.846 1.00 96.00 86 ILE A O 1
ATOM 695 N N . LEU A 1 87 ? -1.224 -7.051 0.343 1.00 96.38 87 LEU A N 1
ATOM 696 C CA . LEU A 1 87 ? -2.671 -7.051 0.059 1.00 96.38 87 LEU A CA 1
ATOM 697 C C . LEU A 1 87 ? -3.151 -8.325 -0.659 1.00 96.38 87 LEU A C 1
ATOM 699 O O . LEU A 1 87 ? -4.355 -8.545 -0.797 1.00 96.38 87 LEU A O 1
ATOM 703 N N . GLU A 1 88 ? -2.232 -9.147 -1.166 1.00 94.00 88 GLU A N 1
ATOM 704 C CA . GLU A 1 88 ? -2.522 -10.455 -1.770 1.00 94.00 88 GLU A CA 1
ATOM 705 C C . GLU A 1 88 ? -2.410 -11.608 -0.768 1.00 94.00 88 GLU A C 1
ATOM 707 O O . GLU A 1 88 ? -2.686 -12.755 -1.111 1.00 94.00 88 GLU A O 1
ATOM 712 N N . ARG A 1 89 ? -1.987 -11.327 0.467 1.00 93.75 89 ARG A N 1
ATOM 713 C CA . ARG A 1 89 ? -1.876 -12.335 1.517 1.00 93.75 89 ARG A CA 1
ATOM 714 C C . ARG A 1 89 ? -3.252 -12.722 2.037 1.00 93.75 89 ARG A C 1
ATOM 716 O O . ARG A 1 89 ? -4.104 -11.857 2.239 1.00 93.75 89 ARG A O 1
ATOM 723 N N . ASP A 1 90 ? -3.437 -14.007 2.325 1.00 94.12 90 ASP A N 1
ATOM 724 C CA . ASP A 1 90 ? -4.719 -14.543 2.787 1.00 94.12 90 ASP A CA 1
ATOM 725 C C . ASP A 1 90 ? -5.227 -13.839 4.048 1.00 94.12 90 ASP A C 1
ATOM 727 O O . ASP A 1 90 ? -6.422 -13.571 4.149 1.00 94.12 90 ASP A O 1
ATOM 731 N N . GLU A 1 91 ? -4.331 -13.484 4.974 1.00 94.25 91 GLU A N 1
ATOM 732 C CA . GLU A 1 91 ? -4.700 -12.841 6.238 1.00 94.25 91 GLU A CA 1
ATOM 733 C C . GLU A 1 91 ? -5.275 -11.427 6.004 1.00 94.25 91 GLU A C 1
ATOM 735 O O . GLU A 1 91 ? -6.301 -11.057 6.579 1.00 94.25 91 GLU A O 1
ATOM 740 N N . VAL A 1 92 ? -4.666 -10.661 5.091 1.00 96.88 92 VAL A N 1
ATOM 741 C CA . VAL A 1 92 ? -5.116 -9.309 4.714 1.00 96.88 92 VAL A CA 1
ATOM 742 C C . VAL A 1 92 ? -6.373 -9.373 3.848 1.00 96.88 92 VAL A C 1
ATOM 744 O O . VAL A 1 92 ? -7.345 -8.664 4.108 1.00 96.88 92 VAL A O 1
ATOM 747 N N . MET A 1 93 ? -6.402 -10.273 2.861 1.00 96.94 93 MET A N 1
ATOM 748 C CA . MET A 1 93 ? -7.571 -10.476 2.006 1.00 96.94 93 MET A CA 1
ATOM 749 C C . MET A 1 93 ? -8.790 -10.945 2.803 1.00 96.94 93 MET A C 1
ATOM 751 O O . MET A 1 93 ? -9.908 -10.547 2.488 1.00 96.94 93 MET A O 1
ATOM 755 N N . ALA A 1 94 ? -8.613 -11.797 3.814 1.00 97.06 94 ALA A N 1
ATOM 756 C CA . ALA A 1 94 ? -9.702 -12.231 4.683 1.00 97.06 94 ALA A CA 1
ATOM 757 C C . ALA A 1 94 ? -10.274 -11.060 5.495 1.00 97.06 94 ALA A C 1
ATOM 759 O O . ALA A 1 94 ? -11.494 -10.908 5.549 1.00 97.06 94 ALA A O 1
ATOM 760 N N . ALA A 1 95 ? -9.412 -10.207 6.057 1.00 97.75 95 ALA A N 1
ATOM 761 C CA . ALA A 1 95 ? -9.839 -9.015 6.786 1.00 97.75 95 ALA A CA 1
ATOM 762 C C . ALA A 1 95 ? -10.583 -8.019 5.876 1.00 97.75 95 ALA A C 1
ATOM 764 O O . ALA A 1 95 ? -11.648 -7.525 6.239 1.00 97.75 95 ALA A O 1
ATOM 765 N N . ASP A 1 96 ? -10.076 -7.768 4.666 1.00 97.81 96 ASP A N 1
ATOM 766 C CA . ASP A 1 96 ? -10.749 -6.905 3.688 1.00 97.81 96 ASP A CA 1
ATOM 767 C C . ASP A 1 96 ? -12.095 -7.479 3.221 1.00 97.81 96 ASP A C 1
ATOM 769 O O . ASP A 1 96 ? -13.072 -6.738 3.106 1.00 97.81 96 ASP A O 1
ATOM 773 N N . ARG A 1 97 ? -12.178 -8.797 2.978 1.00 97.44 97 ARG A N 1
ATOM 774 C CA . ARG A 1 97 ? -13.445 -9.463 2.626 1.00 97.44 97 ARG A CA 1
ATOM 775 C C . ARG A 1 97 ? -14.469 -9.341 3.745 1.00 97.44 97 ARG A C 1
ATOM 777 O O . ARG A 1 97 ? -15.616 -9.028 3.462 1.00 97.44 97 ARG A O 1
ATOM 784 N N . TRP A 1 98 ? -14.054 -9.517 4.999 1.00 97.88 98 TRP A N 1
ATOM 785 C CA . TRP A 1 98 ? -14.950 -9.341 6.140 1.00 97.88 98 TRP A CA 1
ATOM 786 C C . TRP A 1 98 ? -15.534 -7.920 6.192 1.00 97.88 98 TRP A C 1
ATOM 788 O O . TRP A 1 98 ? -16.731 -7.749 6.423 1.00 97.88 98 TRP A O 1
ATOM 798 N N . ILE A 1 99 ? -14.719 -6.896 5.910 1.00 97.06 99 ILE A N 1
ATOM 799 C CA . ILE A 1 99 ? -15.189 -5.505 5.832 1.00 97.06 99 ILE A CA 1
ATOM 800 C C . ILE A 1 99 ? -16.148 -5.314 4.648 1.00 97.06 99 ILE A C 1
ATOM 802 O O . ILE A 1 99 ? -17.184 -4.665 4.793 1.00 97.06 99 ILE A O 1
ATOM 806 N N . ALA A 1 100 ? -15.831 -5.881 3.482 1.00 96.31 100 ALA A N 1
ATOM 807 C CA . ALA A 1 100 ? -16.704 -5.817 2.313 1.00 96.31 100 ALA A CA 1
ATOM 808 C C . ALA A 1 100 ? -18.074 -6.469 2.591 1.00 96.31 100 ALA A C 1
ATOM 810 O O . ALA A 1 100 ? -19.108 -5.886 2.264 1.00 96.31 100 ALA A O 1
ATOM 811 N N . ASP A 1 101 ? -18.089 -7.615 3.279 1.00 96.25 101 ASP A N 1
ATOM 812 C CA . ASP A 1 101 ? -19.307 -8.315 3.697 1.00 96.25 101 ASP A CA 1
ATOM 813 C C . ASP A 1 101 ? -20.127 -7.490 4.702 1.00 96.25 101 ASP A C 1
ATOM 815 O O . ASP A 1 101 ? -21.352 -7.399 4.572 1.00 96.25 101 ASP A O 1
ATOM 819 N N . LEU A 1 102 ? -19.467 -6.836 5.669 1.00 95.38 102 LEU A N 1
ATOM 820 C CA . LEU A 1 102 ? -20.109 -5.914 6.616 1.00 95.38 102 LEU A CA 1
ATOM 821 C C . LEU A 1 102 ? -20.855 -4.787 5.886 1.00 95.38 102 LEU A C 1
ATOM 823 O O . LEU A 1 102 ? -21.984 -4.454 6.252 1.00 95.38 102 LEU A O 1
ATOM 827 N N . LEU A 1 103 ? -20.230 -4.225 4.850 1.00 94.00 103 LEU A N 1
ATOM 828 C CA . LEU A 1 103 ? -20.775 -3.138 4.033 1.00 94.00 103 LEU A CA 1
ATOM 829 C C . LEU A 1 103 ? -21.710 -3.620 2.915 1.00 94.00 103 LEU A C 1
ATOM 831 O O . LEU A 1 103 ? -22.345 -2.802 2.255 1.00 94.00 103 LEU A O 1
ATOM 835 N N . LYS A 1 104 ? -21.822 -4.939 2.703 1.00 94.56 104 LYS A N 1
ATOM 836 C CA . LYS A 1 104 ? -22.596 -5.566 1.618 1.00 94.56 104 LYS A CA 1
ATOM 837 C C . LYS A 1 104 ? -22.153 -5.117 0.219 1.00 94.56 104 LYS A C 1
ATOM 839 O O . LYS A 1 104 ? -22.982 -4.938 -0.673 1.00 94.56 104 LYS A O 1
ATOM 844 N N . VAL A 1 105 ? -20.846 -4.969 0.024 1.00 94.31 105 VAL A N 1
ATOM 845 C CA . VAL A 1 105 ? -20.217 -4.583 -1.250 1.00 94.31 105 VAL A CA 1
ATOM 846 C C . VAL A 1 105 ? -19.244 -5.651 -1.728 1.00 94.31 105 VAL A C 1
ATOM 848 O O . VAL A 1 105 ? -18.861 -6.547 -0.980 1.00 94.31 105 VAL A O 1
ATOM 851 N N . GLN A 1 106 ? -18.815 -5.565 -2.987 1.00 94.38 106 GLN A N 1
ATOM 852 C CA . GLN A 1 106 ? -17.777 -6.455 -3.504 1.00 94.38 106 GLN A CA 1
ATOM 853 C C . GLN A 1 106 ? -16.382 -5.927 -3.168 1.00 94.38 106 GLN A C 1
ATOM 855 O O . GLN A 1 106 ? -16.131 -4.726 -3.227 1.00 94.38 106 GLN A O 1
ATOM 860 N N . LEU A 1 107 ? -15.440 -6.821 -2.878 1.00 95.12 107 LEU A N 1
ATOM 861 C CA . LEU A 1 107 ? -14.033 -6.441 -2.792 1.00 95.12 107 LEU A CA 1
ATOM 862 C C . LEU A 1 107 ? -13.472 -6.220 -4.208 1.00 95.12 107 LEU A C 1
ATOM 864 O O . LEU A 1 107 ? -13.528 -7.120 -5.046 1.00 95.12 107 LEU A O 1
ATOM 868 N N . SER A 1 108 ? -12.940 -5.029 -4.473 1.00 92.81 108 SER A N 1
ATOM 869 C CA . SER A 1 108 ? -12.300 -4.670 -5.743 1.00 92.81 108 SER A CA 1
ATOM 870 C C . SER A 1 108 ? -10.909 -5.295 -5.867 1.00 92.81 108 SER A C 1
ATOM 872 O O . SER A 1 108 ? -10.260 -5.612 -4.874 1.00 92.81 108 SER A O 1
ATOM 874 N N . ALA A 1 109 ? -10.413 -5.446 -7.095 1.00 90.44 109 ALA A N 1
ATOM 875 C CA . ALA A 1 109 ? -9.017 -5.809 -7.333 1.00 90.44 109 ALA A CA 1
ATOM 876 C C . ALA A 1 109 ? -8.058 -4.639 -7.042 1.00 90.44 109 ALA A C 1
ATOM 878 O O . ALA A 1 109 ? -6.896 -4.869 -6.686 1.00 90.44 109 ALA A O 1
ATOM 879 N N . GLU A 1 110 ? -8.534 -3.398 -7.174 1.00 93.25 110 GLU A N 1
ATOM 880 C CA . GLU A 1 110 ? -7.710 -2.204 -7.006 1.00 93.25 110 GLU A CA 1
ATOM 881 C C . GLU A 1 110 ? -7.418 -1.921 -5.524 1.00 93.25 110 GLU A C 1
ATOM 883 O O . GLU A 1 110 ? -8.318 -2.009 -4.681 1.00 93.25 110 GLU A O 1
ATOM 888 N N . PRO A 1 111 ? -6.161 -1.595 -5.174 1.00 94.75 111 PRO A N 1
ATOM 889 C CA . PRO A 1 111 ? -5.805 -1.217 -3.816 1.00 94.75 111 PRO A CA 1
ATOM 890 C C . PRO A 1 111 ? -6.209 0.230 -3.510 1.00 94.75 111 PRO A C 1
ATOM 892 O O . PRO A 1 111 ? -6.130 1.114 -4.363 1.00 94.75 111 PRO A O 1
ATOM 895 N N . PHE A 1 112 ? -6.551 0.502 -2.253 1.00 93.56 112 PHE A N 1
ATOM 896 C CA . PHE A 1 112 ? -6.629 1.854 -1.717 1.00 93.56 112 PHE A CA 1
ATOM 897 C C . PHE A 1 112 ? -5.228 2.471 -1.742 1.00 93.56 112 PHE A C 1
ATOM 899 O O . PHE A 1 112 ? -4.341 1.979 -1.052 1.00 93.56 112 PHE A O 1
ATOM 906 N N . TYR A 1 113 ? -5.031 3.510 -2.559 1.00 93.88 113 TYR A N 1
ATOM 907 C CA . TYR A 1 113 ? -3.819 4.337 -2.692 1.00 93.88 113 TYR A CA 1
ATOM 908 C C . TYR A 1 113 ? -2.586 3.826 -1.905 1.00 93.88 113 TYR A C 1
ATOM 910 O O . TYR A 1 113 ? -2.388 4.227 -0.754 1.00 93.88 113 TYR A O 1
ATOM 918 N N . PRO A 1 114 ? -1.718 2.978 -2.495 1.00 94.88 114 PRO A N 1
ATOM 919 C CA . PRO A 1 114 ? -0.645 2.296 -1.759 1.00 94.88 114 PRO A CA 1
ATOM 920 C C . PRO A 1 114 ? 0.284 3.222 -0.965 1.00 94.88 114 PRO A C 1
ATOM 922 O O . PRO A 1 114 ? 0.647 2.926 0.171 1.00 94.88 114 PRO A O 1
ATOM 925 N N . TYR A 1 115 ? 0.619 4.393 -1.514 1.00 93.94 115 TYR A N 1
ATOM 926 C CA . TYR A 1 115 ? 1.423 5.392 -0.804 1.00 93.94 115 TYR A CA 1
ATOM 927 C C . TYR A 1 115 ? 0.729 5.941 0.447 1.00 93.94 115 TYR A C 1
ATOM 929 O O . TYR A 1 115 ? 1.402 6.275 1.421 1.00 93.94 115 TYR A O 1
ATOM 937 N N . TYR A 1 116 ? -0.601 6.040 0.452 1.00 94.94 116 TYR A N 1
ATOM 938 C CA . TYR A 1 116 ? -1.345 6.470 1.634 1.00 94.94 116 TYR A CA 1
ATOM 939 C C . TYR A 1 116 ? -1.329 5.383 2.698 1.00 94.94 116 TYR A C 1
ATOM 941 O O . TYR A 1 116 ? -1.030 5.692 3.848 1.00 94.94 116 TYR A O 1
ATOM 949 N N . LEU A 1 117 ? -1.530 4.118 2.314 1.00 96.44 117 LEU A N 1
ATOM 950 C CA . LEU A 1 117 ? -1.415 2.986 3.236 1.00 96.44 117 LEU A CA 1
ATOM 951 C C . LEU A 1 117 ? -0.059 2.974 3.948 1.00 96.44 117 LEU A C 1
ATOM 953 O O . LEU A 1 117 ? -0.025 2.929 5.175 1.00 96.44 117 LEU A O 1
ATOM 957 N N . VAL A 1 118 ? 1.049 3.116 3.211 1.00 97.00 118 VAL A N 1
ATOM 958 C CA . VAL A 1 118 ? 2.396 3.190 3.809 1.00 97.00 118 VAL A CA 1
ATOM 959 C C . VAL A 1 118 ? 2.475 4.315 4.841 1.00 97.00 118 VAL A C 1
ATOM 961 O O . VAL A 1 118 ? 2.925 4.101 5.964 1.00 97.00 118 VAL A O 1
ATOM 964 N N . ARG A 1 119 ? 2.001 5.520 4.502 1.00 95.94 119 ARG A N 1
ATOM 965 C CA . ARG A 1 119 ? 2.069 6.684 5.403 1.00 95.94 119 ARG A CA 1
ATOM 966 C C . ARG A 1 119 ? 1.200 6.514 6.646 1.00 95.94 119 ARG A C 1
ATOM 968 O O . ARG A 1 119 ? 1.629 6.894 7.734 1.00 95.94 119 ARG A O 1
ATOM 975 N N . MET A 1 120 ? 0.023 5.912 6.508 1.00 96.56 120 MET A N 1
ATOM 976 C CA . MET A 1 120 ? -0.876 5.625 7.627 1.00 96.56 120 MET A CA 1
ATOM 977 C C . MET A 1 120 ? -0.296 4.557 8.556 1.00 96.56 120 MET A C 1
ATOM 979 O O . MET A 1 120 ? -0.288 4.738 9.774 1.00 96.56 120 MET A O 1
ATOM 983 N N . LEU A 1 121 ? 0.250 3.472 8.004 1.00 97.19 121 LEU A N 1
ATOM 984 C CA . LEU A 1 121 ? 0.949 2.436 8.770 1.00 97.19 121 LEU A CA 1
ATOM 985 C C . LEU A 1 121 ? 2.167 3.030 9.490 1.00 97.19 121 LEU A C 1
ATOM 987 O O . LEU A 1 121 ? 2.346 2.828 10.691 1.00 97.19 121 LEU A O 1
ATOM 991 N N . HIS A 1 122 ? 2.928 3.883 8.802 1.00 96.06 122 HIS A N 1
ATOM 992 C CA . HIS A 1 122 ? 4.063 4.589 9.382 1.00 96.06 122 HIS A CA 1
ATOM 993 C C . HIS A 1 122 ? 3.673 5.531 10.526 1.00 96.06 122 HIS A C 1
ATOM 995 O O . HIS A 1 122 ? 4.393 5.592 11.528 1.00 96.06 122 HIS A O 1
ATOM 1001 N N . ALA A 1 123 ? 2.558 6.253 10.408 1.00 93.94 123 ALA A N 1
ATOM 1002 C CA . ALA A 1 123 ? 2.038 7.113 11.472 1.00 93.94 123 ALA A CA 1
ATOM 1003 C C . ALA A 1 123 ? 1.518 6.306 12.679 1.00 93.94 123 ALA A C 1
ATOM 1005 O O . ALA A 1 123 ? 1.606 6.752 13.831 1.00 93.94 123 ALA A O 1
ATOM 1006 N N . ALA A 1 124 ? 1.028 5.089 12.427 1.00 94.69 124 ALA A N 1
ATOM 1007 C CA . ALA A 1 124 ? 0.647 4.129 13.458 1.00 94.69 124 ALA A CA 1
ATOM 1008 C C . ALA A 1 124 ? 1.848 3.478 14.166 1.00 94.69 124 ALA A C 1
ATOM 1010 O O . ALA A 1 124 ? 1.673 2.891 15.231 1.00 94.69 124 ALA A O 1
ATOM 1011 N N . GLY A 1 125 ? 3.062 3.659 13.637 1.00 94.50 125 GLY A N 1
ATOM 1012 C CA . GLY A 1 125 ? 4.308 3.141 14.204 1.00 94.50 125 GLY A CA 1
ATOM 1013 C C . GLY A 1 125 ? 4.826 1.876 13.524 1.00 94.50 125 GLY A C 1
ATOM 1014 O O . GLY A 1 125 ? 5.907 1.425 13.877 1.00 94.50 125 GLY A O 1
ATOM 1015 N N . LEU A 1 126 ? 4.110 1.352 12.528 1.00 96.06 126 LEU A N 1
ATOM 1016 C CA . LEU A 1 126 ? 4.512 0.163 11.788 1.00 96.06 126 LEU A CA 1
ATOM 1017 C C . LEU A 1 126 ? 5.522 0.543 10.705 1.00 96.06 126 LEU A C 1
ATOM 1019 O O . LEU A 1 126 ? 5.299 1.495 9.955 1.00 96.06 126 LEU A O 1
ATOM 1023 N N . ARG A 1 127 ? 6.643 -0.175 10.631 1.00 95.56 127 ARG A N 1
ATOM 1024 C CA . ARG A 1 127 ? 7.698 0.057 9.619 1.00 95.56 127 ARG A CA 1
ATOM 1025 C C . ARG A 1 127 ? 8.005 -1.179 8.784 1.00 95.56 127 ARG A C 1
ATOM 1027 O O . ARG A 1 127 ? 8.557 -1.040 7.699 1.00 95.56 127 ARG A O 1
ATOM 1034 N N . GLY A 1 128 ? 7.663 -2.369 9.277 1.00 95.06 128 GLY A N 1
ATOM 1035 C CA . GLY A 1 128 ? 7.958 -3.638 8.614 1.00 95.06 128 GLY A CA 1
ATOM 1036 C C . GLY A 1 128 ? 6.717 -4.427 8.209 1.00 95.06 128 GLY A C 1
ATOM 1037 O O . GLY A 1 128 ? 5.653 -4.324 8.827 1.00 95.06 128 GLY A O 1
ATOM 1038 N N . VAL A 1 129 ? 6.881 -5.287 7.203 1.00 95.81 129 VAL A N 1
ATOM 1039 C CA . VAL A 1 129 ? 5.829 -6.192 6.720 1.00 95.81 129 VAL A CA 1
ATOM 1040 C C . VAL A 1 129 ? 5.394 -7.171 7.810 1.00 95.81 129 VAL A C 1
ATOM 1042 O O . VAL A 1 129 ? 4.210 -7.232 8.133 1.00 95.81 129 VAL A O 1
ATOM 1045 N N . ARG A 1 130 ? 6.331 -7.897 8.438 1.00 94.19 130 ARG A N 1
ATOM 1046 C CA . ARG A 1 130 ? 6.010 -8.837 9.530 1.00 94.19 130 ARG A CA 1
ATOM 1047 C C . ARG A 1 130 ? 5.247 -8.160 10.665 1.00 94.19 130 ARG A C 1
ATOM 1049 O O . ARG A 1 130 ? 4.241 -8.687 11.118 1.00 94.19 130 ARG A O 1
ATOM 1056 N N . GLU A 1 131 ? 5.741 -7.014 11.123 1.00 95.19 131 GLU A N 1
ATOM 1057 C CA . GLU A 1 131 ? 5.126 -6.255 12.215 1.00 95.19 131 GLU A CA 1
ATOM 1058 C C . GLU A 1 131 ? 3.681 -5.866 11.877 1.00 95.19 131 GLU A C 1
ATOM 1060 O O . GLU A 1 131 ? 2.793 -5.977 12.722 1.00 95.19 131 GLU A O 1
ATOM 1065 N N . THR A 1 132 ? 3.439 -5.472 10.624 1.00 97.06 132 THR A N 1
ATOM 1066 C CA . THR A 1 132 ? 2.105 -5.135 10.117 1.00 97.06 132 THR A CA 1
ATOM 1067 C C . THR A 1 132 ? 1.176 -6.337 10.125 1.00 97.06 132 THR A C 1
ATOM 1069 O O . THR A 1 132 ? 0.081 -6.241 10.672 1.00 97.06 132 THR A O 1
ATOM 1072 N N . LEU A 1 133 ? 1.616 -7.474 9.577 1.00 96.25 133 LEU A N 1
ATOM 1073 C CA . LEU A 1 133 ? 0.812 -8.698 9.534 1.00 96.25 133 LEU A CA 1
ATOM 1074 C C . LEU A 1 133 ? 0.489 -9.203 10.948 1.00 96.25 133 LEU A C 1
ATOM 1076 O O . LEU A 1 133 ? -0.674 -9.428 11.270 1.00 96.25 133 LEU A O 1
ATOM 1080 N N . SER A 1 134 ? 1.485 -9.267 11.837 1.00 95.75 134 SER A N 1
ATOM 1081 C CA . SER A 1 134 ? 1.268 -9.662 13.234 1.00 95.75 134 SER A CA 1
ATOM 1082 C C . SER A 1 134 ? 0.357 -8.687 13.985 1.00 95.75 134 SER A C 1
ATOM 1084 O O . SER A 1 134 ? -0.447 -9.107 14.815 1.00 95.75 134 SER A O 1
ATOM 1086 N N . SER A 1 135 ? 0.449 -7.385 13.696 1.00 96.94 135 SER A N 1
ATOM 1087 C CA . SER A 1 135 ? -0.444 -6.385 14.291 1.00 96.94 135 SER A CA 1
ATOM 1088 C C . SER A 1 135 ? -1.871 -6.510 13.766 1.00 96.94 135 SER A C 1
ATOM 1090 O O . SER A 1 135 ? -2.802 -6.361 14.552 1.00 96.94 135 SER A O 1
ATOM 1092 N N . LEU A 1 136 ? -2.059 -6.811 12.477 1.00 97.75 136 LEU A N 1
ATOM 1093 C CA . LEU A 1 136 ? -3.374 -7.063 11.887 1.00 97.75 136 LEU A CA 1
ATOM 1094 C C . LEU A 1 136 ? -4.059 -8.250 12.572 1.00 97.75 136 LEU A C 1
ATOM 1096 O O . LEU A 1 136 ? -5.185 -8.121 13.054 1.00 97.75 136 LEU A O 1
ATOM 1100 N N . GLU A 1 137 ? -3.353 -9.375 12.688 1.00 96.44 137 GLU A N 1
ATOM 1101 C CA . GLU A 1 137 ? -3.846 -10.575 13.371 1.00 96.44 137 GLU A CA 1
ATOM 1102 C C . GLU A 1 137 ? -4.190 -10.279 14.838 1.00 96.44 137 GLU A C 1
ATOM 1104 O O . GLU A 1 137 ? -5.309 -10.527 15.288 1.00 96.44 137 GLU A O 1
ATOM 1109 N N . ALA A 1 138 ? -3.268 -9.657 15.581 1.00 96.56 138 ALA A N 1
ATOM 1110 C CA . ALA A 1 138 ? -3.460 -9.350 16.999 1.00 96.56 138 ALA A CA 1
ATOM 1111 C C . ALA A 1 138 ? -4.597 -8.346 17.266 1.00 96.56 138 ALA A C 1
ATOM 1113 O O . ALA A 1 138 ? -5.143 -8.305 18.370 1.00 96.56 138 ALA A O 1
ATOM 1114 N N . ARG A 1 139 ? -4.941 -7.512 16.279 1.00 96.25 139 ARG A N 1
ATOM 1115 C CA . ARG A 1 139 ? -5.936 -6.435 16.394 1.00 96.25 139 ARG A CA 1
ATOM 1116 C C . ARG A 1 139 ? -7.219 -6.713 15.612 1.00 96.25 139 ARG A C 1
ATOM 1118 O O . ARG A 1 139 ? -8.081 -5.840 15.573 1.00 96.25 139 ARG A O 1
ATOM 1125 N N . THR A 1 140 ? -7.384 -7.909 15.044 1.00 95.25 140 THR A N 1
ATOM 1126 C CA . THR A 1 140 ? -8.530 -8.260 14.185 1.00 95.25 140 THR A CA 1
ATOM 1127 C C . THR A 1 140 ? -9.873 -7.984 14.867 1.00 95.25 140 THR A C 1
ATOM 1129 O O . THR A 1 140 ? -10.732 -7.332 14.283 1.00 95.25 140 THR A O 1
ATOM 1132 N N . GLN A 1 141 ? -10.040 -8.377 16.136 1.00 94.69 141 GLN A N 1
ATOM 1133 C CA . GLN A 1 141 ? -11.293 -8.117 16.855 1.00 94.69 141 GLN A CA 1
ATOM 1134 C C . GLN A 1 141 ? -11.563 -6.615 17.027 1.00 94.69 141 GLN A C 1
ATOM 1136 O O . GLN A 1 141 ? -12.665 -6.155 16.762 1.00 94.69 141 GLN A O 1
ATOM 1141 N N . GLN A 1 142 ? -10.546 -5.829 17.388 1.00 94.25 142 GLN A N 1
ATOM 1142 C CA . GLN A 1 142 ? -10.700 -4.380 17.548 1.00 94.25 142 GLN A CA 1
ATOM 1143 C C . GLN A 1 142 ? -11.007 -3.682 16.221 1.00 94.25 142 GLN A C 1
ATOM 1145 O O . GLN A 1 142 ? -11.734 -2.691 16.210 1.00 94.25 142 GLN A O 1
ATOM 1150 N N . ILE A 1 143 ? -10.478 -4.199 15.106 1.00 96.00 143 ILE A N 1
ATOM 1151 C CA . ILE A 1 143 ? -10.840 -3.752 13.757 1.00 96.00 143 ILE A CA 1
ATOM 1152 C C . ILE A 1 143 ? -12.317 -4.039 13.495 1.00 96.00 143 ILE A C 1
ATOM 1154 O O . ILE A 1 143 ? -13.023 -3.138 13.049 1.00 96.00 143 ILE A O 1
ATOM 1158 N N . HIS A 1 144 ? -12.798 -5.243 13.815 1.00 95.62 144 HIS A N 1
ATOM 1159 C CA . HIS A 1 144 ? -14.203 -5.599 13.632 1.00 95.62 144 HIS A CA 1
ATOM 1160 C C . HIS A 1 144 ? -15.139 -4.700 14.448 1.00 95.62 144 HIS A C 1
ATOM 1162 O O . HIS A 1 144 ? -16.093 -4.148 13.899 1.00 95.62 144 HIS A O 1
ATOM 1168 N N . ASP A 1 145 ? -14.821 -4.493 15.726 1.00 94.00 145 ASP A N 1
ATOM 1169 C CA . ASP A 1 145 ? -15.606 -3.651 16.637 1.00 94.00 145 ASP A CA 1
ATOM 1170 C C . ASP A 1 145 ? -15.639 -2.184 16.164 1.00 94.00 145 ASP A C 1
ATOM 1172 O O . ASP A 1 145 ? -16.644 -1.485 16.298 1.00 94.00 145 ASP A O 1
ATOM 1176 N N . SER A 1 146 ? -14.546 -1.730 15.547 1.00 93.62 146 SER A N 1
ATOM 1177 C CA . SER A 1 146 ? -14.359 -0.361 15.057 1.00 93.62 146 SER A CA 1
ATOM 1178 C C . SER A 1 146 ? -14.935 -0.095 13.664 1.00 93.62 146 SER A C 1
ATOM 1180 O O . SER A 1 146 ? -15.222 1.058 13.335 1.00 93.62 146 SER A O 1
ATOM 1182 N N . ALA A 1 147 ? -15.073 -1.125 12.824 1.00 94.75 147 ALA A N 1
ATOM 1183 C CA . ALA A 1 147 ? -15.304 -0.966 11.389 1.00 94.75 147 ALA A CA 1
ATOM 1184 C C . ALA A 1 147 ? -16.588 -0.193 11.082 1.00 94.75 147 ALA A C 1
ATOM 1186 O O . ALA A 1 147 ? -16.561 0.771 10.321 1.00 94.75 147 ALA A O 1
ATOM 1187 N N . LYS A 1 148 ? -17.705 -0.556 11.721 1.00 93.62 148 LYS A N 1
ATOM 1188 C CA . LYS A 1 148 ? -18.985 0.128 11.497 1.00 93.62 148 LYS A CA 1
ATOM 1189 C C . LYS A 1 148 ? -18.894 1.619 11.837 1.00 93.62 148 LYS A C 1
ATOM 1191 O O . LYS A 1 148 ? -19.277 2.459 11.030 1.00 93.62 148 LYS A O 1
ATOM 1196 N N . CYS A 1 149 ? -18.333 1.938 13.005 1.00 94.81 149 CYS A N 1
ATOM 1197 C CA . CYS A 1 149 ? -18.161 3.317 13.457 1.00 94.81 149 CYS A CA 1
ATOM 1198 C C . CYS A 1 149 ? -17.253 4.115 12.509 1.00 94.81 149 CYS A C 1
ATOM 1200 O O . CYS A 1 149 ? -17.551 5.264 12.188 1.00 94.81 149 CYS A O 1
ATOM 1202 N N . TYR A 1 150 ? -16.180 3.495 12.009 1.00 95.25 150 TYR A N 1
ATOM 1203 C CA . TYR A 1 150 ? -15.302 4.110 11.021 1.00 95.25 150 TYR A CA 1
ATOM 1204 C C . TYR A 1 150 ? -16.074 4.534 9.765 1.00 95.25 150 TYR A C 1
ATOM 1206 O O . TYR A 1 150 ? -16.003 5.700 9.389 1.00 95.25 150 TYR A O 1
ATOM 1214 N N . PHE A 1 151 ? -16.853 3.641 9.147 1.00 93.88 151 PHE A N 1
ATOM 1215 C CA . PHE A 1 151 ? -17.585 3.977 7.918 1.00 93.88 151 PHE A CA 1
ATOM 1216 C C . PHE A 1 151 ? -18.714 4.994 8.140 1.00 93.88 151 PHE A C 1
ATOM 1218 O O . PHE A 1 151 ? -18.921 5.848 7.283 1.00 93.88 151 PHE A O 1
ATOM 1225 N N . GLU A 1 152 ? -19.365 4.997 9.308 1.00 93.19 152 GLU A N 1
ATOM 1226 C CA . GLU A 1 152 ? -20.302 6.067 9.692 1.00 93.19 152 GLU A CA 1
ATOM 1227 C C . GLU A 1 152 ? -19.606 7.439 9.771 1.00 93.19 152 GLU A C 1
ATOM 1229 O O . GLU A 1 152 ? -20.166 8.455 9.361 1.00 93.19 152 GLU A O 1
ATOM 1234 N N . ILE A 1 153 ? -18.366 7.488 10.272 1.00 93.25 153 ILE A N 1
ATOM 1235 C CA . ILE A 1 153 ? -17.561 8.719 10.285 1.00 93.25 153 ILE A CA 1
ATOM 1236 C C . ILE A 1 153 ? -17.191 9.143 8.860 1.00 93.25 153 ILE A C 1
ATOM 1238 O O . ILE A 1 153 ? -17.213 10.339 8.568 1.00 93.25 153 ILE A O 1
ATOM 1242 N N . ILE A 1 154 ? -16.871 8.191 7.976 1.00 91.62 154 ILE A N 1
ATOM 1243 C CA . ILE A 1 154 ? -16.562 8.490 6.573 1.00 91.62 154 ILE A CA 1
ATOM 1244 C C . ILE A 1 154 ? -17.771 9.109 5.847 1.00 91.62 154 ILE A C 1
ATOM 1246 O O . ILE A 1 154 ? -17.595 10.122 5.164 1.00 91.62 154 ILE A O 1
ATOM 1250 N N . ASP A 1 155 ? -18.984 8.574 6.037 1.00 91.06 155 ASP A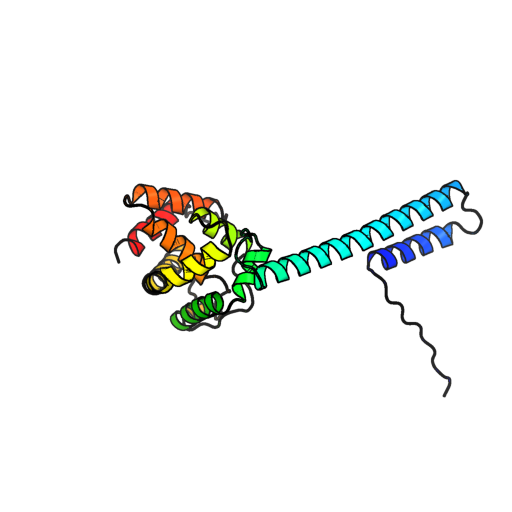 N 1
ATOM 1251 C CA . ASP A 1 155 ? -20.220 9.167 5.493 1.00 91.06 155 ASP A CA 1
ATOM 1252 C C . ASP A 1 155 ? -20.442 10.583 6.053 1.00 91.06 155 ASP A C 1
ATOM 1254 O O . ASP A 1 155 ? -20.658 11.532 5.308 1.00 91.06 155 ASP A O 1
ATOM 1258 N N . GLU A 1 156 ? -20.290 10.785 7.363 1.00 91.12 156 GLU A N 1
ATOM 1259 C CA . GLU A 1 156 ? -20.504 12.106 7.969 1.00 91.12 156 GLU A CA 1
ATOM 1260 C C . GLU A 1 156 ? -19.491 13.175 7.535 1.00 91.12 156 GLU A C 1
ATOM 1262 O O . GLU A 1 156 ? -19.843 14.354 7.462 1.00 91.12 156 GLU A O 1
ATOM 1267 N N . LEU A 1 157 ? -18.233 12.796 7.295 1.00 89.50 157 LEU A N 1
ATOM 1268 C CA . LEU A 1 157 ? -17.181 13.737 6.903 1.00 89.50 157 LEU A CA 1
ATOM 1269 C C . LEU A 1 157 ? -17.198 14.028 5.402 1.00 89.50 157 LEU A C 1
ATOM 1271 O O . LEU A 1 157 ? -17.013 15.175 5.004 1.00 89.50 157 LEU A O 1
ATOM 1275 N N . TRP A 1 158 ? -17.407 13.011 4.569 1.00 87.88 158 TRP A N 1
ATOM 1276 C CA . TRP A 1 158 ? -17.217 13.131 3.121 1.00 87.88 158 TRP A CA 1
ATOM 1277 C C . TRP A 1 158 ? -18.456 12.783 2.291 1.00 87.88 158 TRP A C 1
ATOM 1279 O O . TRP A 1 158 ? -18.405 12.890 1.069 1.00 87.88 158 TRP A O 1
ATOM 1289 N N . GLY A 1 159 ? -19.567 12.388 2.917 1.00 86.62 159 GLY A N 1
ATOM 1290 C CA . GLY A 1 159 ? -20.783 11.949 2.225 1.00 86.62 159 GLY A CA 1
ATOM 1291 C C . GLY A 1 159 ? -20.585 10.666 1.418 1.00 86.62 159 GLY A C 1
ATOM 1292 O O . GLY A 1 159 ? -21.307 10.428 0.451 1.00 86.62 159 GLY A O 1
ATOM 1293 N N . ILE A 1 160 ? -19.556 9.878 1.746 1.00 83.56 160 ILE A N 1
ATOM 1294 C CA . ILE A 1 160 ? -19.219 8.652 1.024 1.00 83.56 160 ILE A CA 1
ATOM 1295 C C . ILE A 1 160 ? -19.956 7.488 1.680 1.00 83.56 160 ILE A C 1
ATOM 1297 O O . ILE A 1 160 ? -19.589 7.038 2.766 1.00 83.56 160 ILE A O 1
ATOM 1301 N N . ARG A 1 161 ? -20.958 6.971 0.969 1.00 81.00 161 ARG A N 1
ATOM 1302 C CA . ARG A 1 161 ? -21.737 5.795 1.363 1.00 81.00 161 ARG A CA 1
ATOM 1303 C C . ARG A 1 161 ? -21.278 4.584 0.588 1.00 81.00 161 ARG A C 1
ATOM 1305 O O . ARG A 1 161 ? -21.583 4.447 -0.595 1.00 81.00 161 ARG A O 1
ATOM 1312 N N . PHE A 1 162 ? -20.535 3.702 1.245 1.00 76.44 162 PHE A N 1
ATOM 1313 C CA . PHE A 1 162 ? -19.989 2.528 0.570 1.00 76.44 162 PHE A CA 1
ATOM 1314 C C . PHE A 1 162 ? -21.083 1.575 0.088 1.00 76.44 162 PHE A C 1
ATOM 1316 O O . PHE A 1 162 ? -20.914 0.951 -0.954 1.00 76.44 162 PHE A O 1
ATOM 1323 N N . GLU A 1 163 ? -22.248 1.535 0.740 1.00 71.69 163 GLU A N 1
ATOM 1324 C CA . GLU A 1 163 ? -23.393 0.761 0.247 1.00 71.69 163 GLU A CA 1
ATOM 1325 C C . GLU A 1 163 ? -23.839 1.199 -1.163 1.00 71.69 163 GLU A C 1
ATOM 1327 O O . GLU A 1 163 ? -24.428 0.410 -1.903 1.00 71.69 163 GLU A O 1
ATOM 1332 N N . GLU A 1 164 ? -23.531 2.439 -1.557 1.00 76.06 164 GLU A N 1
ATOM 1333 C CA . GLU A 1 164 ? -23.836 3.011 -2.871 1.00 76.06 164 GLU A CA 1
ATOM 1334 C C . GLU A 1 164 ? -22.661 2.872 -3.865 1.00 76.06 164 GLU A C 1
ATOM 1336 O O . GLU A 1 164 ? -22.882 2.887 -5.077 1.00 76.06 164 GLU A O 1
ATOM 1341 N N . THR A 1 165 ? -21.414 2.677 -3.400 1.00 69.06 165 THR A N 1
ATOM 1342 C CA . THR A 1 165 ? -20.209 2.612 -4.261 1.00 69.06 165 THR A CA 1
ATOM 1343 C C . THR A 1 165 ? -19.989 1.260 -4.938 1.00 69.06 165 THR A C 1
ATOM 1345 O O . THR A 1 165 ? -19.074 1.132 -5.748 1.00 69.06 165 THR A O 1
ATOM 1348 N N . THR A 1 166 ? -20.823 0.253 -4.648 1.00 76.69 166 THR A N 1
ATOM 1349 C CA . THR A 1 166 ? -20.787 -1.140 -5.161 1.00 76.69 166 THR A CA 1
ATOM 1350 C C . THR A 1 166 ? -19.514 -1.950 -4.867 1.00 76.69 166 THR A C 1
ATOM 1352 O O . THR A 1 166 ? -19.581 -3.182 -4.819 1.00 76.69 166 THR A O 1
ATOM 1355 N N . GLN A 1 167 ? -18.369 -1.298 -4.655 1.00 89.00 167 GLN A N 1
ATOM 1356 C CA . GLN A 1 167 ? -17.075 -1.929 -4.427 1.00 89.00 167 GLN A CA 1
ATOM 1357 C C . GLN A 1 167 ? -16.263 -1.243 -3.319 1.00 89.00 167 GLN A C 1
ATOM 1359 O O . GLN A 1 167 ? -16.294 -0.019 -3.169 1.00 89.00 167 GLN A O 1
ATOM 1364 N N . LEU A 1 168 ? -15.491 -2.049 -2.586 1.00 93.50 168 LEU A N 1
ATOM 1365 C CA . LEU A 1 168 ? -14.488 -1.636 -1.607 1.00 93.50 168 LEU A CA 1
ATOM 1366 C C . LEU A 1 168 ? -13.082 -1.919 -2.167 1.00 93.50 168 LEU A C 1
ATOM 1368 O O . LEU A 1 168 ? -12.801 -3.071 -2.498 1.00 93.50 168 LEU A O 1
ATOM 1372 N N . PRO A 1 169 ? -12.183 -0.929 -2.280 1.00 94.19 169 PRO A N 1
ATOM 1373 C CA . PRO A 1 169 ? -10.774 -1.176 -2.599 1.00 94.19 169 PRO A CA 1
ATOM 1374 C C . PRO A 1 169 ? -10.082 -2.091 -1.572 1.00 94.19 169 PRO A C 1
ATOM 1376 O O . PRO A 1 169 ? -10.433 -2.085 -0.393 1.00 94.19 169 PRO A O 1
ATOM 1379 N N . ARG A 1 170 ? -9.051 -2.842 -1.978 1.00 96.38 170 ARG A N 1
ATOM 1380 C CA . ARG A 1 170 ? -8.225 -3.614 -1.022 1.00 96.38 170 ARG A CA 1
ATOM 1381 C C . ARG A 1 170 ? -7.402 -2.696 -0.123 1.00 96.38 170 ARG A C 1
ATOM 1383 O O . ARG A 1 170 ? -6.961 -1.635 -0.553 1.00 96.38 170 ARG A O 1
ATOM 1390 N N . GLY A 1 171 ? -7.138 -3.122 1.104 1.00 97.00 171 GLY A N 1
ATOM 1391 C CA . GLY A 1 171 ? -6.315 -2.413 2.081 1.00 97.00 171 GLY A CA 1
ATOM 1392 C C . GLY A 1 171 ? -7.092 -1.598 3.111 1.00 97.00 171 GLY A C 1
ATOM 1393 O O . GLY A 1 171 ? -6.463 -0.954 3.950 1.00 97.00 171 GLY A O 1
ATOM 1394 N N . TYR A 1 172 ? -8.429 -1.639 3.120 1.00 96.50 172 TYR A N 1
ATOM 1395 C CA . TYR A 1 172 ? -9.221 -0.973 4.164 1.00 96.50 172 TYR A CA 1
ATOM 1396 C C . TYR A 1 172 ? -9.011 -1.591 5.553 1.00 96.50 172 TYR A C 1
ATOM 1398 O O . TYR A 1 172 ? -9.072 -0.879 6.556 1.00 96.50 172 TYR A O 1
ATOM 1406 N N . SER A 1 173 ? -8.678 -2.879 5.631 1.00 97.88 173 SER A N 1
ATOM 1407 C CA . SER A 1 173 ? -8.221 -3.513 6.873 1.00 97.88 173 SER A CA 1
ATOM 1408 C C . SER A 1 173 ? -6.957 -2.852 7.431 1.00 97.88 173 SER A C 1
ATOM 1410 O O . SER A 1 173 ? -6.873 -2.608 8.634 1.00 97.88 173 SER A O 1
ATOM 1412 N N . LEU A 1 174 ? -6.009 -2.475 6.568 1.00 98.31 174 LEU A N 1
ATOM 1413 C CA . LEU A 1 174 ? -4.792 -1.758 6.959 1.00 98.31 174 LEU A CA 1
ATOM 1414 C C . LEU A 1 174 ? -5.084 -0.300 7.343 1.00 98.31 174 LEU A C 1
ATOM 1416 O O . LEU A 1 174 ? -4.505 0.205 8.304 1.00 98.31 174 LEU A O 1
ATOM 1420 N N . VAL A 1 175 ? -6.030 0.358 6.662 1.00 97.50 175 VAL A N 1
ATOM 1421 C CA . VAL A 1 175 ? -6.534 1.688 7.054 1.00 97.50 175 VAL A CA 1
ATOM 1422 C C . VAL A 1 175 ? -7.112 1.658 8.472 1.00 97.50 175 VAL A C 1
ATOM 1424 O O . VAL A 1 175 ? -6.763 2.499 9.307 1.00 97.50 175 VAL A O 1
ATOM 1427 N N . LEU A 1 176 ? -7.979 0.686 8.764 1.00 97.31 176 LEU A N 1
ATOM 1428 C CA . LEU A 1 176 ? -8.575 0.498 10.087 1.00 97.31 176 LEU A CA 1
ATOM 1429 C C . LEU A 1 176 ? -7.526 0.131 11.138 1.00 97.31 176 LEU A C 1
ATOM 1431 O O . LEU A 1 176 ? -7.542 0.702 12.228 1.00 97.31 176 LEU A O 1
ATOM 1435 N N . LEU A 1 177 ? -6.576 -0.749 10.805 1.00 98.06 177 LEU A N 1
ATOM 1436 C CA . LEU A 1 177 ? -5.460 -1.100 11.684 1.00 98.06 177 LEU A CA 1
ATOM 1437 C C . LEU A 1 177 ? -4.686 0.148 12.129 1.00 98.06 177 LEU A C 1
ATOM 1439 O O . LEU A 1 177 ? -4.430 0.310 13.324 1.00 98.06 177 LEU A O 1
ATOM 1443 N N . SER A 1 178 ? -4.366 1.060 11.204 1.00 97.19 178 SER A N 1
ATOM 1444 C CA . SER A 1 178 ? -3.692 2.320 11.539 1.00 97.19 178 SER A CA 1
ATOM 1445 C C . SER A 1 178 ? -4.478 3.151 12.556 1.00 97.19 178 SER A C 1
ATOM 1447 O O . SER A 1 178 ? -3.896 3.657 13.517 1.00 97.19 178 SER A O 1
ATOM 1449 N N . HIS A 1 179 ? -5.801 3.254 12.395 1.00 96.19 179 HIS A N 1
ATOM 1450 C CA . HIS A 1 179 ? -6.659 3.974 13.339 1.00 96.19 179 HIS A CA 1
ATOM 1451 C C . HIS A 1 179 ? -6.692 3.295 14.708 1.00 96.19 179 HIS A C 1
ATOM 1453 O O . HIS A 1 179 ? -6.453 3.954 15.720 1.00 96.19 179 HIS A O 1
ATOM 1459 N N . VAL A 1 180 ? -6.928 1.980 14.742 1.00 95.31 180 VAL A N 1
ATOM 1460 C CA . VAL A 1 180 ? -6.983 1.179 15.974 1.00 95.31 180 VAL A CA 1
ATOM 1461 C C . VAL A 1 180 ? -5.684 1.307 16.769 1.00 95.31 180 VAL A C 1
ATOM 1463 O O . VAL A 1 180 ? -5.718 1.529 17.980 1.00 95.31 180 VAL A O 1
ATOM 1466 N N . LEU A 1 181 ? -4.529 1.218 16.106 1.00 95.19 181 LEU A N 1
ATOM 1467 C CA . LEU A 1 181 ? -3.231 1.337 16.767 1.00 95.19 181 LEU A CA 1
ATOM 1468 C C . LEU A 1 181 ? -3.007 2.735 17.349 1.00 95.19 181 LEU A C 1
ATOM 1470 O O . LEU A 1 181 ? -2.626 2.850 18.516 1.00 95.19 181 LEU A O 1
ATOM 1474 N N . ILE A 1 182 ? -3.289 3.796 16.587 1.00 94.44 182 ILE A N 1
ATOM 1475 C CA . ILE A 1 182 ? -3.128 5.170 17.081 1.00 94.44 182 ILE A CA 1
ATOM 1476 C C . ILE A 1 182 ? -4.065 5.420 18.270 1.00 94.44 182 ILE A C 1
ATOM 1478 O O . ILE A 1 182 ? -3.613 5.895 19.313 1.00 94.44 182 ILE A O 1
ATOM 1482 N N . LEU A 1 183 ? -5.339 5.038 18.155 1.00 91.88 183 LEU A N 1
ATOM 1483 C CA . LEU A 1 183 ? -6.346 5.234 19.199 1.00 91.88 183 LEU A CA 1
ATOM 1484 C C . LEU A 1 183 ? -6.069 4.417 20.468 1.00 91.88 183 LEU A C 1
ATOM 1486 O O . LEU A 1 183 ? -6.409 4.874 21.561 1.00 91.88 183 LEU A O 1
ATOM 1490 N N . ALA A 1 184 ? -5.443 3.246 20.351 1.00 87.69 184 ALA A N 1
ATOM 1491 C CA . ALA A 1 184 ? -5.088 2.406 21.495 1.00 87.69 184 ALA A CA 1
ATOM 1492 C C . ALA A 1 184 ? -3.756 2.792 22.160 1.00 87.69 184 ALA A C 1
ATOM 1494 O O . ALA A 1 184 ? -3.529 2.444 23.315 1.00 87.69 184 ALA A O 1
ATOM 1495 N N . SER A 1 185 ? -2.860 3.469 21.440 1.00 79.75 185 SER A N 1
ATOM 1496 C CA . SER A 1 185 ? -1.492 3.740 21.910 1.00 79.75 185 SER A CA 1
ATOM 1497 C C . SER A 1 185 ? -1.358 4.885 22.922 1.00 79.75 185 SER A C 1
ATOM 1499 O O . SER A 1 185 ? -0.307 5.017 23.542 1.00 79.75 185 SER A O 1
ATOM 1501 N N . GLU A 1 186 ? -2.393 5.709 23.111 1.00 76.25 186 GLU A N 1
ATOM 1502 C CA . GLU A 1 186 ? -2.320 6.927 23.927 1.00 76.25 186 GLU A CA 1
ATOM 1503 C C . GLU A 1 186 ? -3.446 6.979 24.973 1.00 76.25 186 GLU A C 1
ATOM 1505 O O . GLU A 1 186 ? -4.615 6.870 24.608 1.00 76.25 186 GLU A O 1
ATOM 1510 N N . PRO A 1 187 ? -3.156 7.209 26.265 1.00 73.31 187 PRO A N 1
ATOM 1511 C CA . PRO A 1 187 ? -4.200 7.305 27.287 1.00 73.31 187 PRO A CA 1
ATOM 1512 C C . PRO A 1 187 ? -4.958 8.640 27.230 1.00 73.31 187 PRO A C 1
ATOM 1514 O O . PRO A 1 187 ? -6.138 8.703 27.565 1.00 73.31 187 PRO A O 1
ATOM 1517 N N . LEU A 1 188 ? -4.296 9.718 26.795 1.00 77.38 188 LEU A N 1
ATOM 1518 C CA . LEU A 1 188 ? -4.876 11.060 26.745 1.00 77.38 188 LEU A CA 1
ATOM 1519 C C . LEU A 1 188 ? -5.486 11.345 25.372 1.00 77.38 188 LEU A C 1
ATOM 1521 O O . LEU A 1 188 ? -4.800 11.260 24.351 1.00 77.38 188 LEU A O 1
ATOM 1525 N N . ALA A 1 189 ? -6.747 11.786 25.356 1.00 80.75 189 ALA A N 1
ATOM 1526 C CA . ALA A 1 189 ? -7.467 12.150 24.132 1.00 80.75 189 ALA A CA 1
ATOM 1527 C C . ALA A 1 189 ? -6.695 13.170 23.270 1.00 80.75 189 ALA A C 1
ATOM 1529 O O . ALA A 1 189 ? -6.600 13.004 22.057 1.00 80.75 189 ALA A O 1
ATOM 1530 N N . LEU A 1 190 ? -6.047 14.162 23.895 1.00 83.19 190 LEU A N 1
ATOM 1531 C CA . LEU A 1 190 ? -5.259 15.181 23.191 1.00 83.19 190 LEU A CA 1
ATOM 1532 C C . LEU A 1 190 ? -4.112 14.581 22.355 1.00 83.19 190 LEU A C 1
ATOM 1534 O O . LEU A 1 190 ? -3.855 15.031 21.237 1.00 83.19 190 LEU A O 1
ATOM 1538 N N . ASN A 1 191 ? -3.439 13.544 22.864 1.00 87.94 191 ASN A N 1
ATOM 1539 C CA . ASN A 1 191 ? -2.356 12.883 22.135 1.00 87.94 191 ASN A CA 1
ATOM 1540 C C . ASN A 1 191 ? -2.892 12.082 20.942 1.00 87.94 191 ASN A C 1
ATOM 1542 O O . ASN A 1 191 ? -2.284 12.122 19.870 1.00 87.94 191 ASN A O 1
ATOM 1546 N N . LYS A 1 192 ? -4.047 11.415 21.105 1.00 91.00 192 LYS A N 1
ATOM 1547 C CA . LYS A 1 192 ? -4.734 10.705 20.014 1.00 91.00 192 LYS A CA 1
ATOM 1548 C C . LYS A 1 192 ? -5.091 11.661 18.879 1.00 91.00 192 LYS A C 1
ATOM 1550 O O . LYS A 1 192 ? -4.732 11.400 17.733 1.00 91.00 192 LYS A O 1
ATOM 1555 N N . VAL A 1 193 ? -5.717 12.798 19.212 1.00 92.31 193 VAL A N 1
ATOM 1556 C CA . VAL A 1 193 ? -6.091 13.837 18.238 1.00 92.31 193 VAL A CA 1
ATOM 1557 C C . VAL A 1 193 ? -4.856 14.331 17.496 1.00 92.31 193 VAL A C 1
ATOM 1559 O O . VAL A 1 193 ? -4.850 14.374 16.269 1.00 92.31 193 VAL A O 1
ATOM 1562 N N . ARG A 1 194 ? -3.775 14.655 18.217 1.00 92.44 194 ARG A N 1
ATOM 1563 C CA . ARG A 1 194 ? -2.535 15.136 17.595 1.00 92.44 194 ARG A CA 1
ATOM 1564 C C . ARG A 1 194 ? -1.973 14.134 16.584 1.00 92.44 194 ARG A C 1
ATOM 1566 O O . ARG A 1 194 ? -1.641 14.541 15.473 1.00 92.44 194 ARG A O 1
ATOM 1573 N N . ARG A 1 195 ? -1.867 12.853 16.956 1.00 92.25 195 ARG A N 1
ATOM 1574 C CA . ARG A 1 195 ? -1.292 11.806 16.094 1.00 92.25 195 ARG A CA 1
ATOM 1575 C C . ARG A 1 195 ? -2.170 11.492 14.887 1.00 92.25 195 ARG A C 1
ATOM 1577 O O . ARG A 1 195 ? -1.645 11.378 13.784 1.00 92.25 195 ARG A O 1
ATOM 1584 N N . LEU A 1 196 ? -3.490 11.407 15.064 1.00 93.31 196 LEU A N 1
ATOM 1585 C CA . LEU A 1 196 ? -4.413 11.245 13.938 1.00 93.31 196 LEU A CA 1
ATOM 1586 C C . LEU A 1 196 ? -4.367 12.459 13.007 1.00 93.31 196 LEU A C 1
ATOM 1588 O O . LEU A 1 196 ? -4.268 12.287 11.797 1.00 93.31 196 LEU A O 1
ATOM 1592 N N . ALA A 1 197 ? -4.356 13.682 13.543 1.00 93.25 197 ALA A N 1
ATOM 1593 C CA . ALA A 1 197 ? -4.258 14.887 12.724 1.00 93.25 197 ALA A CA 1
ATOM 1594 C C . ALA A 1 197 ? -2.940 14.925 11.938 1.00 93.25 197 ALA A C 1
ATOM 1596 O O . ALA A 1 197 ? -2.921 15.336 10.781 1.00 93.25 197 ALA A O 1
ATOM 1597 N N . GLU A 1 198 ? -1.834 14.483 12.540 1.00 92.31 198 GLU A N 1
ATOM 1598 C CA . GLU A 1 198 ? -0.557 14.336 11.842 1.00 92.31 198 GLU A CA 1
ATOM 1599 C C . GLU A 1 198 ? -0.635 13.291 10.726 1.00 92.31 198 GLU A C 1
ATOM 1601 O O . GLU A 1 198 ? -0.253 13.604 9.602 1.00 92.31 198 GLU A O 1
ATOM 1606 N N . MET A 1 199 ? -1.224 12.117 10.980 1.00 93.94 199 MET A N 1
ATOM 1607 C CA . MET A 1 199 ? -1.480 11.107 9.947 1.00 93.94 199 MET A CA 1
ATOM 1608 C C . MET A 1 199 ? -2.296 11.685 8.779 1.00 93.94 199 MET A C 1
ATOM 1610 O O . MET A 1 199 ? -1.881 11.560 7.629 1.00 93.94 199 MET A O 1
ATOM 1614 N N . TYR A 1 200 ? -3.403 12.380 9.051 1.00 92.25 200 TYR A N 1
ATOM 1615 C CA . TYR A 1 200 ? -4.255 12.972 8.013 1.00 92.25 200 TYR A CA 1
ATOM 1616 C C . TYR A 1 200 ? -3.576 14.112 7.237 1.00 92.25 200 TYR A C 1
ATOM 1618 O O . TYR A 1 200 ? -3.821 14.258 6.043 1.00 92.25 200 TYR A O 1
ATOM 1626 N N . ARG A 1 201 ? -2.654 14.869 7.855 1.00 90.38 201 ARG A N 1
ATOM 1627 C CA . ARG A 1 201 ? -1.791 15.822 7.122 1.00 90.38 201 ARG A CA 1
ATOM 1628 C C . ARG A 1 201 ? -0.867 15.126 6.135 1.00 90.38 201 ARG A C 1
ATOM 1630 O O . ARG A 1 201 ? -0.455 15.739 5.155 1.00 90.38 201 ARG A O 1
ATOM 1637 N N . THR A 1 202 ? -0.497 13.875 6.404 1.00 86.31 202 THR A N 1
ATOM 1638 C CA . THR A 1 202 ? 0.361 13.142 5.483 1.00 86.31 202 THR A CA 1
ATOM 1639 C C . THR A 1 202 ? -0.400 12.753 4.218 1.00 86.31 202 THR A C 1
ATOM 1641 O O . THR A 1 202 ? 0.066 13.041 3.128 1.00 86.31 202 THR A O 1
ATOM 1644 N N . ILE A 1 203 ? -1.597 12.192 4.309 1.00 84.00 203 ILE A N 1
ATOM 1645 C CA . ILE A 1 203 ? -2.317 11.605 3.162 1.00 84.00 203 ILE A CA 1
ATOM 1646 C C . ILE A 1 203 ? -3.061 12.615 2.265 1.00 84.00 203 ILE A C 1
ATOM 1648 O O . ILE A 1 203 ? -3.938 12.214 1.517 1.00 84.00 203 ILE A O 1
ATOM 1652 N N . ASP A 1 204 ? -2.685 13.897 2.342 1.00 64.94 204 ASP A N 1
ATOM 1653 C CA . ASP A 1 204 ? -3.175 15.055 1.575 1.00 64.94 204 ASP A CA 1
ATOM 1654 C C . ASP A 1 204 ? -4.554 14.884 0.913 1.00 64.94 204 ASP A C 1
ATOM 1656 O O . ASP A 1 204 ? -4.681 14.586 -0.273 1.00 64.94 204 ASP A O 1
ATOM 1660 N N . GLN A 1 205 ? -5.599 15.103 1.711 1.00 55.34 205 GLN A N 1
ATOM 1661 C CA . GLN A 1 205 ? -6.955 15.345 1.225 1.00 55.34 205 GLN A CA 1
ATOM 1662 C C . GLN A 1 205 ? -7.506 16.628 1.855 1.00 55.34 205 GLN A C 1
ATOM 1664 O O . GLN A 1 205 ? -8.520 16.622 2.548 1.00 55.34 205 GLN A O 1
ATOM 1669 N N . ALA A 1 206 ? -6.835 17.759 1.633 1.00 48.41 206 ALA A N 1
ATOM 1670 C CA . ALA A 1 206 ? -7.444 19.066 1.870 1.00 48.41 206 ALA A CA 1
ATOM 1671 C C . ALA A 1 206 ? -8.185 19.533 0.605 1.00 48.41 206 ALA A C 1
ATOM 1673 O O . ALA A 1 206 ? -7.780 20.470 -0.083 1.00 48.41 206 ALA A O 1
ATOM 1674 N N . HIS A 1 207 ? -9.301 18.876 0.294 1.00 48.00 207 HIS A N 1
ATOM 1675 C CA . HIS A 1 207 ? -10.299 19.413 -0.628 1.00 48.00 207 HIS A CA 1
ATOM 1676 C C . HIS A 1 207 ? -11.587 19.671 0.156 1.00 48.00 207 HIS A C 1
ATOM 1678 O O . HIS A 1 207 ? -12.467 18.822 0.228 1.00 48.00 207 HIS A O 1
ATOM 1684 N N . GLY A 1 208 ? -11.671 20.838 0.803 1.00 61.72 208 GLY A N 1
ATOM 1685 C CA . GLY A 1 208 ? -12.863 21.269 1.539 1.00 61.72 208 GLY A CA 1
ATOM 1686 C C . GLY A 1 208 ? -12.559 22.131 2.765 1.00 61.72 208 GLY A C 1
ATOM 1687 O O . GLY A 1 208 ? -11.423 22.534 2.999 1.00 61.72 208 GLY A O 1
ATOM 1688 N N . SER A 1 209 ? -13.596 22.413 3.557 1.00 73.19 209 SER A N 1
ATOM 1689 C CA . SER A 1 209 ? -13.514 23.159 4.823 1.00 73.19 209 SER A CA 1
ATOM 1690 C C . SER A 1 209 ? -13.079 22.310 6.023 1.00 73.19 209 SER A C 1
ATOM 1692 O O . SER A 1 209 ? -12.922 22.850 7.113 1.00 73.19 209 SER A O 1
ATOM 1694 N N . ILE A 1 210 ? -12.935 20.993 5.850 1.00 83.19 210 ILE A N 1
ATOM 1695 C CA . ILE A 1 210 ? -12.651 20.046 6.933 1.00 83.19 210 ILE A CA 1
ATOM 1696 C C . ILE A 1 210 ? -11.140 19.943 7.118 1.00 83.19 210 ILE A C 1
ATOM 1698 O O . ILE A 1 210 ? -10.413 19.556 6.203 1.00 83.19 210 ILE A O 1
ATOM 1702 N N . THR A 1 211 ? -10.655 20.284 8.308 1.00 89.69 211 THR A N 1
ATOM 1703 C CA . THR A 1 211 ? -9.225 20.231 8.620 1.00 89.69 211 THR A CA 1
ATOM 1704 C C . THR A 1 211 ? -8.816 18.856 9.168 1.00 89.69 211 THR A C 1
ATOM 1706 O O . THR A 1 211 ? -9.643 18.140 9.735 1.00 89.69 211 THR A O 1
ATOM 1709 N N . PRO A 1 212 ? -7.520 18.481 9.112 1.00 90.75 212 PRO A N 1
ATOM 1710 C CA . PRO A 1 212 ? -7.023 17.259 9.755 1.00 90.75 212 PRO A CA 1
ATOM 1711 C C . PRO A 1 212 ? -7.336 17.162 11.254 1.00 90.75 212 PRO A C 1
ATOM 1713 O O . PRO A 1 212 ? -7.446 16.065 11.794 1.00 90.75 212 PRO A O 1
ATOM 1716 N N . ILE A 1 213 ? -7.474 18.306 1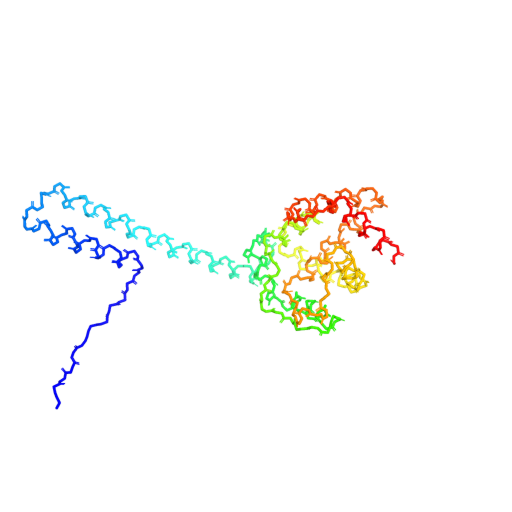1.932 1.00 91.81 213 ILE A N 1
ATOM 1717 C CA . ILE A 1 213 ? -7.854 18.364 13.347 1.00 91.81 213 ILE A CA 1
ATOM 1718 C C . ILE A 1 213 ? -9.333 18.004 13.516 1.00 91.81 213 ILE A C 1
ATOM 1720 O O . ILE A 1 213 ? -9.657 17.237 14.418 1.00 91.81 213 ILE A O 1
ATOM 1724 N N . ASP A 1 214 ? -10.210 18.490 12.635 1.00 91.38 214 ASP A N 1
ATOM 1725 C CA . ASP A 1 214 ? -11.641 18.161 12.667 1.00 91.38 214 ASP A CA 1
ATOM 1726 C C . ASP A 1 214 ? -11.865 16.662 12.448 1.00 91.38 214 ASP A C 1
ATOM 1728 O O . ASP A 1 214 ? -12.598 16.026 13.206 1.00 91.38 214 ASP A O 1
ATOM 1732 N N . ILE A 1 215 ? -11.154 16.083 11.473 1.00 92.19 215 ILE A N 1
ATOM 1733 C CA . ILE A 1 215 ? -11.163 14.639 11.204 1.00 92.19 215 ILE A CA 1
ATOM 1734 C C . ILE A 1 215 ? -10.715 13.868 12.452 1.00 92.19 215 ILE A C 1
ATOM 1736 O O . ILE A 1 215 ? -11.395 12.951 12.910 1.00 92.19 215 ILE A O 1
ATOM 1740 N N . ALA A 1 216 ? -9.579 14.254 13.037 1.00 92.81 216 ALA A N 1
ATOM 1741 C CA . ALA A 1 216 ? -9.018 13.577 14.198 1.00 92.81 216 ALA A CA 1
ATOM 1742 C C . ALA A 1 216 ? -9.934 13.638 15.429 1.00 92.81 216 ALA A C 1
ATOM 1744 O O . ALA A 1 216 ? -10.124 12.614 16.083 1.00 92.81 216 ALA A O 1
ATOM 1745 N N . ASN A 1 217 ? -10.522 14.802 15.725 1.00 93.44 217 ASN A N 1
ATOM 1746 C CA . ASN A 1 217 ? -11.492 14.952 16.813 1.00 93.44 217 ASN A CA 1
ATOM 1747 C C . ASN A 1 217 ? -12.676 14.005 16.617 1.00 93.44 217 ASN A C 1
ATOM 1749 O O . ASN A 1 217 ? -13.020 13.255 17.526 1.00 93.44 217 ASN A O 1
ATOM 1753 N N . LYS A 1 218 ? -13.228 13.955 15.398 1.00 93.56 218 LYS A N 1
ATOM 1754 C CA . LYS A 1 218 ? -14.358 13.085 15.067 1.00 93.56 218 LYS A CA 1
ATOM 1755 C C . LYS A 1 218 ? -14.069 11.611 15.358 1.00 93.56 218 LYS A C 1
ATOM 1757 O O . LYS A 1 218 ? -14.895 10.933 15.969 1.00 93.56 218 LYS A O 1
ATOM 1762 N N . PHE A 1 219 ? -12.892 11.132 14.954 1.00 93.81 219 PHE A N 1
ATOM 1763 C CA . PHE A 1 219 ? -12.459 9.762 15.221 1.00 93.81 219 PHE A CA 1
ATOM 1764 C C . PHE A 1 219 ? -12.229 9.492 16.707 1.00 93.81 219 PHE A C 1
ATOM 1766 O O . PHE A 1 219 ? -12.675 8.464 17.210 1.00 93.81 219 PHE A O 1
ATOM 1773 N N . VAL A 1 220 ? -11.569 10.400 17.431 1.00 92.31 220 VAL A N 1
ATOM 1774 C CA . VAL A 1 220 ? -11.326 10.215 18.869 1.00 92.31 220 VAL A CA 1
ATOM 1775 C C . VAL A 1 220 ? -12.637 10.174 19.648 1.00 92.31 220 VAL A C 1
ATOM 1777 O O . VAL A 1 220 ? -12.806 9.263 20.459 1.00 92.31 220 VAL A O 1
ATOM 1780 N N . ASP A 1 221 ? -13.565 11.086 19.361 1.00 90.31 221 ASP A N 1
ATOM 1781 C CA . ASP A 1 221 ? -14.851 11.188 20.052 1.00 90.31 221 ASP A CA 1
ATOM 1782 C C . ASP A 1 221 ? -15.718 9.945 19.830 1.00 90.31 221 ASP A C 1
ATOM 1784 O O . ASP A 1 221 ? -16.287 9.407 20.775 1.00 90.31 221 ASP A O 1
ATOM 1788 N N . LYS A 1 222 ? -15.813 9.451 18.591 1.00 89.75 222 LYS A N 1
ATOM 1789 C CA . LYS A 1 222 ? -16.720 8.343 18.263 1.00 89.75 222 LYS A CA 1
ATOM 1790 C C . LYS A 1 222 ? -16.124 6.951 18.473 1.00 89.75 222 LYS A C 1
ATOM 1792 O O . LYS A 1 222 ? -16.861 6.045 18.839 1.00 89.75 222 LYS A O 1
ATOM 1797 N N . MET A 1 223 ? -14.815 6.774 18.281 1.00 87.56 223 MET A N 1
ATOM 1798 C CA . MET A 1 223 ? -14.175 5.453 18.367 1.00 87.56 223 MET A CA 1
ATOM 1799 C C . MET A 1 223 ? -13.484 5.168 19.708 1.00 87.56 223 MET A C 1
ATOM 1801 O O . MET A 1 223 ? -13.076 4.037 19.940 1.00 87.56 223 MET A O 1
ATOM 1805 N N . THR A 1 224 ? -13.320 6.157 20.598 1.00 75.75 224 THR A N 1
ATOM 1806 C CA . THR A 1 224 ? -12.788 5.915 21.961 1.00 75.75 224 THR A CA 1
ATOM 1807 C C . THR A 1 224 ? -13.898 5.686 22.996 1.00 75.75 224 THR A C 1
ATOM 1809 O O . THR A 1 224 ? -13.617 5.206 24.089 1.00 75.75 224 THR A O 1
ATOM 1812 N N . ILE A 1 225 ? -15.142 6.060 22.680 1.00 53.72 225 ILE A N 1
ATOM 1813 C CA . ILE A 1 225 ? -16.289 6.028 23.607 1.00 53.72 225 ILE A CA 1
ATOM 1814 C C . ILE A 1 225 ? -17.130 4.736 23.454 1.00 53.72 225 ILE A C 1
ATOM 1816 O O . ILE A 1 225 ? -18.069 4.528 24.219 1.00 53.72 225 ILE A O 1
ATOM 1820 N N . ALA A 1 226 ? -16.779 3.855 22.510 1.00 41.53 226 ALA A N 1
ATOM 1821 C CA . ALA A 1 226 ? -17.442 2.569 22.270 1.00 41.53 226 ALA A CA 1
ATOM 1822 C C . ALA A 1 226 ? -16.771 1.410 23.024 1.00 41.53 226 ALA A C 1
ATOM 1824 O O . ALA A 1 226 ? -15.519 1.353 23.023 1.00 41.53 226 ALA A O 1
#

Foldseek 3Di:
DPDDDDDDDDDDPLRVVLVVVCCVVVVVCDPNQPPVNVVVNVVVVVVSVVVVVVVVVVVVVLVVLLVCLVPPQPPAWQDLSSQLSCLPPPLQVVLQVVLCVVLVAAEDPAADPSRLLNLLCVLLVHTTRVVLSVLLVVCSVVLVVCSVLVVVLVCVPPVDRVNVVRYDHGCVSSVSSSLSSLLVVDPDLVSSLVSQLVSCVVNDDPPDPQHSSNSSNSSSVRSVVD

pLDDT: mean 88.45, std 10.95, range [41.53, 98.31]

Secondary structure (DSSP, 8-state):
------------HHHHHHHHHHHHHHHHHGGG--HHHHHHHHHHHHHHHHHHHHHHHHHHHHHHHHHHHHH-GGGPBP-HHHHHHHTTSHHHHHHHHHHHHHHT-EEEEEES-HHHHHHHHHHHT--BHHHHHHHHHHHHHHHHHHHHHHHHHHHHHH---HHHHSEEEETHHHHHHHHHHHHHH-SSHHHHHHHHHHHHHHT----SS--HHHHHHHHHHHHS--